Protein AF-A0A8J1KMR2-F1 (afdb_monomer_lite)

Radius of gyration: 38.92 Å; chains: 1; bounding box: 86×86×101 Å

pLDDT: mean 71.38, std 19.84, range [35.12, 98.31]

Structure (mmCIF, N/CA/C/O backbone):
data_AF-A0A8J1KMR2-F1
#
_entry.id   AF-A0A8J1KMR2-F1
#
loop_
_atom_site.group_PDB
_atom_site.id
_atom_site.type_symbol
_atom_site.label_atom_id
_atom_site.label_alt_id
_atom_site.label_comp_id
_atom_site.label_asym_id
_atom_site.label_entity_id
_atom_site.label_seq_id
_atom_site.pdbx_PDB_ins_code
_atom_site.Cartn_x
_atom_site.Cartn_y
_atom_site.Cartn_z
_atom_site.occupancy
_atom_site.B_iso_or_equiv
_atom_site.auth_seq_id
_atom_site.auth_comp_id
_atom_site.auth_asym_id
_atom_site.auth_atom_id
_atom_site.pdbx_PDB_model_num
ATOM 1 N N . MET A 1 1 ? 9.575 -6.916 10.188 1.00 53.91 1 MET A N 1
ATOM 2 C CA . MET A 1 1 ? 8.229 -6.568 9.656 1.00 53.91 1 MET A CA 1
ATOM 3 C C . MET A 1 1 ? 7.059 -6.871 10.604 1.00 53.91 1 MET A C 1
ATOM 5 O O . MET A 1 1 ? 6.079 -6.132 10.595 1.00 53.91 1 MET A O 1
ATOM 9 N N . GLN A 1 2 ? 7.143 -7.893 11.465 1.00 78.44 2 GLN A N 1
ATOM 10 C CA . GLN A 1 2 ? 6.014 -8.339 12.303 1.00 78.44 2 GLN A CA 1
ATOM 11 C C . GLN A 1 2 ? 5.459 -7.272 13.273 1.00 78.44 2 GLN A C 1
ATOM 13 O O . GLN A 1 2 ? 4.251 -7.222 13.505 1.00 78.44 2 GLN A O 1
ATOM 18 N N . MET A 1 3 ? 6.308 -6.375 13.797 1.00 82.69 3 MET A N 1
ATOM 19 C CA . MET A 1 3 ? 5.880 -5.316 14.727 1.00 82.69 3 MET A CA 1
ATOM 20 C C . MET A 1 3 ? 4.877 -4.328 14.109 1.00 82.69 3 MET A C 1
ATOM 22 O O . MET A 1 3 ? 3.919 -3.936 14.773 1.00 82.69 3 MET A O 1
ATOM 26 N N . ARG A 1 4 ? 5.048 -3.961 12.829 1.00 80.25 4 ARG A N 1
ATOM 27 C CA . ARG A 1 4 ? 4.142 -3.024 12.139 1.00 80.25 4 ARG A CA 1
ATOM 28 C C . ARG A 1 4 ? 2.755 -3.633 11.957 1.00 80.25 4 ARG A C 1
ATOM 30 O O . ARG A 1 4 ? 1.759 -3.034 12.353 1.00 80.25 4 ARG A O 1
ATOM 37 N N . TRP A 1 5 ? 2.702 -4.867 11.460 1.00 91.19 5 TRP A N 1
ATOM 38 C CA . TRP A 1 5 ? 1.452 -5.617 11.322 1.00 91.19 5 TRP A CA 1
ATOM 39 C C . TRP A 1 5 ? 0.765 -5.886 12.663 1.00 91.19 5 TRP A C 1
ATOM 41 O O . TRP A 1 5 ? -0.463 -5.893 12.738 1.00 91.19 5 TRP A O 1
ATOM 51 N N . LYS A 1 6 ? 1.530 -6.086 13.744 1.00 92.75 6 LYS A N 1
ATOM 52 C CA . LYS A 1 6 ? 0.976 -6.178 15.101 1.00 92.75 6 LYS A CA 1
ATOM 53 C C . LYS A 1 6 ? 0.268 -4.880 15.495 1.00 92.75 6 LYS A C 1
ATOM 55 O O . LYS A 1 6 ? -0.867 -4.948 15.951 1.00 92.75 6 LYS A O 1
ATOM 60 N N . HIS A 1 7 ? 0.896 -3.724 15.268 1.00 94.75 7 HIS A N 1
ATOM 61 C CA . HIS A 1 7 ? 0.299 -2.429 15.597 1.00 94.75 7 HIS A CA 1
ATOM 62 C C . HIS A 1 7 ? -0.979 -2.152 14.791 1.00 94.75 7 HIS A C 1
ATOM 64 O O . HIS A 1 7 ? -1.997 -1.792 15.375 1.00 94.75 7 HIS A O 1
ATOM 70 N N . VAL A 1 8 ? -0.968 -2.411 13.478 1.00 94.50 8 VAL A N 1
ATOM 71 C CA . VAL A 1 8 ? -2.154 -2.254 12.611 1.00 94.50 8 VAL A CA 1
ATOM 72 C C . VAL A 1 8 ? -3.315 -3.135 13.090 1.00 94.50 8 VAL A C 1
ATOM 74 O O . VAL A 1 8 ? -4.435 -2.649 13.256 1.00 94.50 8 VAL A O 1
ATOM 77 N N . ARG A 1 9 ? -3.047 -4.414 13.398 1.00 94.94 9 ARG A N 1
ATOM 78 C CA . ARG A 1 9 ? -4.057 -5.334 13.953 1.00 94.94 9 ARG A CA 1
ATOM 79 C C . ARG A 1 9 ? -4.571 -4.890 15.321 1.00 94.94 9 ARG A C 1
ATOM 81 O O . ARG A 1 9 ? -5.742 -5.103 15.621 1.00 94.94 9 ARG A O 1
ATOM 88 N N . ASP A 1 10 ? -3.723 -4.298 16.156 1.00 95.19 10 ASP A N 1
ATOM 89 C CA . ASP A 1 10 ? -4.121 -3.764 17.462 1.00 95.19 10 ASP A CA 1
ATOM 90 C C . ASP A 1 10 ? -5.021 -2.535 17.338 1.00 95.19 10 ASP A C 1
ATOM 92 O O . ASP A 1 10 ? -6.045 -2.470 18.017 1.00 95.19 10 ASP A O 1
ATOM 96 N N . CYS A 1 11 ? -4.679 -1.583 16.465 1.00 95.94 11 CYS A N 1
ATOM 97 C CA . CYS A 1 11 ? -5.523 -0.422 16.183 1.00 95.94 11 CYS A CA 1
ATOM 98 C C . CYS A 1 11 ? -6.900 -0.858 15.677 1.00 95.94 11 CYS A C 1
ATOM 100 O O . CYS A 1 11 ? -7.916 -0.423 16.215 1.00 95.94 11 CYS A O 1
ATOM 102 N N . PHE A 1 12 ? -6.938 -1.784 14.716 1.00 96.56 12 PHE A N 1
ATOM 103 C CA . PHE A 1 12 ? -8.194 -2.301 14.185 1.00 96.56 12 PHE A CA 1
ATOM 104 C C . PHE A 1 12 ? -9.001 -3.094 15.225 1.00 96.56 12 PHE A C 1
ATOM 106 O O . PHE A 1 12 ? -10.210 -2.909 15.330 1.00 96.56 12 PHE A O 1
ATOM 113 N N . ARG A 1 13 ? -8.362 -3.918 16.070 1.00 95.50 13 ARG A N 1
ATOM 114 C CA . ARG A 1 13 ? -9.062 -4.605 17.173 1.00 95.50 13 ARG A CA 1
ATOM 115 C C . ARG A 1 13 ? -9.707 -3.628 18.156 1.00 95.50 13 ARG A C 1
ATOM 117 O O . ARG A 1 13 ? -10.836 -3.869 18.582 1.00 95.50 13 ARG A O 1
ATOM 124 N N . ARG A 1 14 ? -9.020 -2.534 18.508 1.00 95.56 14 ARG A N 1
ATOM 125 C CA . ARG A 1 14 ? -9.586 -1.477 19.367 1.00 95.56 14 ARG A CA 1
ATOM 126 C C . ARG A 1 14 ? -10.773 -0.790 18.701 1.00 95.56 14 ARG A C 1
ATOM 128 O O . ARG A 1 14 ? -11.753 -0.519 19.385 1.00 95.56 14 ARG A O 1
ATOM 135 N N . GLU A 1 15 ? -10.696 -0.555 17.395 1.00 95.50 15 GLU A N 1
ATOM 136 C CA . GLU A 1 15 ? -11.787 0.036 16.617 1.00 95.50 15 GLU A CA 1
ATOM 137 C C . GLU A 1 15 ? -13.029 -0.866 16.612 1.00 95.50 15 GLU A C 1
ATOM 139 O O . GLU A 1 15 ? -14.122 -0.418 16.946 1.00 95.50 15 GLU A O 1
ATOM 144 N N . VAL A 1 16 ? -12.863 -2.164 16.334 1.00 94.81 16 VAL A N 1
ATOM 145 C CA . VAL A 1 16 ? -13.966 -3.141 16.368 1.00 94.81 16 VAL A CA 1
ATOM 146 C C . VAL A 1 16 ? -14.589 -3.227 17.765 1.00 94.81 16 VAL A C 1
ATOM 148 O O . VAL A 1 16 ? -15.809 -3.324 17.899 1.00 94.81 16 VAL A O 1
ATOM 151 N N . ALA A 1 17 ? -13.776 -3.181 18.824 1.00 93.50 17 ALA A N 1
ATOM 152 C CA . ALA A 1 17 ? -14.283 -3.140 20.194 1.00 93.50 17 ALA A CA 1
ATOM 153 C C . ALA A 1 17 ? -15.061 -1.843 20.482 1.00 93.50 17 ALA A C 1
ATOM 155 O O . ALA A 1 17 ? -16.128 -1.902 21.090 1.00 93.50 17 ALA A O 1
ATOM 156 N N . ALA A 1 18 ? -14.570 -0.695 20.003 1.00 93.00 18 ALA A N 1
ATOM 157 C CA . ALA A 1 18 ? -15.236 0.596 20.156 1.00 93.00 18 ALA A CA 1
ATOM 158 C C . ALA A 1 18 ? -16.601 0.626 19.445 1.00 93.00 18 ALA A C 1
ATOM 160 O O . ALA A 1 18 ? -17.590 1.030 20.054 1.00 93.00 18 ALA A O 1
ATOM 161 N N . GLN A 1 19 ? -16.688 0.099 18.220 1.00 91.88 19 GLN A N 1
ATOM 162 C CA . GLN A 1 19 ? -17.948 -0.007 17.471 1.00 91.88 19 GLN A CA 1
ATOM 163 C C . GLN A 1 19 ? -18.988 -0.879 18.194 1.00 91.88 19 GLN A C 1
ATOM 165 O O . GLN A 1 19 ? -20.173 -0.543 18.241 1.00 91.88 19 GLN A O 1
ATOM 170 N N . LYS A 1 20 ? -18.556 -1.980 18.825 1.00 90.44 20 LYS A N 1
ATOM 171 C CA . LYS A 1 20 ? -19.441 -2.831 19.644 1.00 90.44 20 LYS A CA 1
ATOM 172 C C . LYS A 1 20 ? -19.962 -2.115 20.889 1.00 90.44 20 LYS A C 1
ATOM 174 O O . LYS A 1 20 ? -21.087 -2.361 21.305 1.00 90.44 20 LYS A O 1
ATOM 179 N N . THR A 1 21 ? -19.155 -1.251 21.504 1.00 89.19 21 THR A N 1
ATOM 180 C CA . THR A 1 21 ? -19.605 -0.465 22.663 1.00 89.19 21 THR A CA 1
ATOM 181 C C . THR A 1 21 ? -20.516 0.692 22.272 1.00 89.19 21 THR A C 1
ATOM 183 O O . THR A 1 21 ? -21.427 1.013 23.024 1.00 89.19 21 THR A O 1
ATOM 186 N N . GLU A 1 22 ? -20.301 1.288 21.100 1.00 89.94 22 GLU A N 1
ATOM 187 C CA . GLU A 1 22 ? -21.088 2.420 20.600 1.00 89.94 22 GLU A CA 1
ATOM 188 C C . GLU A 1 22 ? -22.491 2.002 20.143 1.00 89.94 22 GLU A C 1
ATOM 190 O O . GLU A 1 22 ? -23.449 2.747 20.306 1.00 89.94 22 GLU A O 1
ATOM 195 N N . THR A 1 23 ? -22.637 0.770 19.653 1.00 86.50 23 THR A N 1
ATOM 196 C CA . THR A 1 23 ? -23.937 0.190 19.270 1.00 86.50 23 THR A CA 1
ATOM 197 C C . THR A 1 23 ? -24.767 -0.308 20.458 1.00 86.50 23 THR A C 1
ATOM 199 O O . THR A 1 23 ? -25.917 -0.708 20.280 1.00 86.50 23 THR A O 1
ATOM 202 N N . ARG A 1 24 ? -24.232 -0.275 21.685 1.00 90.19 24 ARG A N 1
ATOM 203 C CA . ARG A 1 24 ? -24.971 -0.675 22.886 1.00 90.19 24 ARG A CA 1
ATOM 204 C C . ARG A 1 24 ? -25.940 0.443 23.288 1.00 90.19 24 ARG A C 1
ATOM 206 O O . ARG A 1 24 ? -25.504 1.530 23.662 1.00 90.19 24 ARG A O 1
ATOM 213 N N . SER A 1 25 ? -27.249 0.176 23.234 1.00 87.69 25 SER A N 1
ATOM 214 C CA . SER A 1 25 ? -28.301 1.135 23.609 1.00 87.69 25 SER A CA 1
ATOM 215 C C . SER A 1 25 ? -28.016 1.797 24.963 1.00 87.69 25 SER A C 1
ATOM 217 O O . SER A 1 25 ? -27.782 1.111 25.957 1.00 87.69 25 SER A O 1
ATOM 219 N N . GLY A 1 26 ? -28.026 3.132 24.985 1.00 86.81 26 GLY A N 1
ATOM 220 C CA . GLY A 1 26 ? -27.733 3.947 26.170 1.00 86.81 26 GLY A CA 1
ATOM 221 C C . GLY A 1 26 ? -26.288 4.450 26.273 1.00 86.81 26 GLY A C 1
ATOM 222 O O . GLY A 1 26 ? -25.993 5.247 27.161 1.00 86.81 26 GLY A O 1
ATOM 223 N N . ALA A 1 27 ? -25.387 4.041 25.372 1.00 79.25 27 ALA A N 1
ATOM 224 C CA . ALA A 1 27 ? -24.069 4.657 25.270 1.00 79.25 27 ALA A CA 1
ATOM 225 C C . ALA A 1 27 ? -24.189 6.081 24.703 1.00 79.25 27 ALA A C 1
ATOM 227 O O . ALA A 1 27 ? -24.834 6.314 23.681 1.00 79.25 27 ALA A O 1
ATOM 228 N N . SER A 1 28 ? -23.561 7.044 25.379 1.00 82.69 28 SER A N 1
ATOM 229 C CA . SER A 1 28 ? -23.510 8.421 24.889 1.00 82.69 28 SER A CA 1
ATOM 230 C C . SER A 1 28 ? -22.670 8.475 23.601 1.00 82.69 28 SER A C 1
ATOM 232 O O . SER A 1 28 ? -21.592 7.868 23.582 1.00 82.69 28 SER A O 1
ATOM 234 N N . PRO A 1 29 ? -23.118 9.174 22.538 1.00 80.56 29 PRO A N 1
ATOM 235 C CA . PRO A 1 29 ? -22.400 9.253 21.267 1.00 80.56 29 PRO A CA 1
ATOM 236 C C . PRO A 1 29 ? -20.944 9.675 21.468 1.00 80.56 29 PRO A C 1
ATOM 238 O O . PRO A 1 29 ? -20.652 10.734 22.034 1.00 80.56 29 PRO A O 1
ATOM 241 N N . SER A 1 30 ? -20.008 8.841 21.018 1.00 81.31 30 SER A N 1
ATOM 242 C CA . SER A 1 30 ? -18.590 9.105 21.215 1.00 81.31 30 SER A CA 1
ATOM 243 C C . SER A 1 30 ? -18.072 9.989 20.084 1.00 81.31 30 SER A C 1
ATOM 245 O O . SER A 1 30 ? -18.136 9.619 18.919 1.00 81.31 30 SER A O 1
ATOM 247 N N . LYS A 1 31 ? -17.493 11.158 20.389 1.00 89.06 31 LYS A N 1
ATOM 248 C CA . LYS A 1 31 ? -16.866 12.046 19.380 1.00 89.06 31 LYS A CA 1
ATOM 249 C C . LYS A 1 31 ? -15.503 11.521 18.900 1.00 89.06 31 LYS A C 1
ATOM 251 O O . LYS A 1 31 ? -14.530 12.272 18.817 1.00 89.06 31 LYS A O 1
ATOM 256 N N . ARG A 1 32 ? -15.384 10.217 18.659 1.00 89.19 32 ARG A N 1
ATOM 257 C CA . ARG A 1 32 ? -14.122 9.583 18.265 1.00 89.19 32 ARG A CA 1
ATOM 258 C C . ARG A 1 32 ? -13.998 9.580 16.750 1.00 89.19 32 ARG A C 1
ATOM 260 O O . ARG A 1 32 ? -14.965 9.391 16.023 1.00 89.19 32 ARG A O 1
ATOM 267 N N . LYS A 1 33 ? -12.779 9.812 16.271 1.00 92.44 33 LYS A N 1
ATOM 268 C CA . LYS A 1 33 ? -12.467 9.702 14.846 1.00 92.44 33 LYS A CA 1
ATOM 269 C C . LYS A 1 33 ? -12.380 8.223 14.488 1.00 92.44 33 LYS A C 1
ATOM 271 O O . LYS A 1 33 ? -11.581 7.515 15.100 1.00 92.44 33 LYS A O 1
ATOM 276 N N . LYS A 1 34 ? -13.164 7.804 13.493 1.00 93.00 34 LYS A N 1
ATOM 277 C CA . LYS A 1 34 ? -13.069 6.475 12.881 1.00 93.00 34 LYS A CA 1
ATOM 278 C C . LYS A 1 34 ? -11.630 6.227 12.433 1.00 93.00 34 LYS A C 1
ATOM 280 O O . LYS A 1 34 ? -10.995 7.115 11.854 1.00 93.00 34 LYS A O 1
ATOM 285 N N . TYR A 1 35 ? -11.106 5.038 12.702 1.00 96.00 35 TYR A N 1
ATOM 286 C CA . TYR A 1 35 ? -9.769 4.678 12.242 1.00 96.00 35 TYR A CA 1
ATOM 287 C C . TYR A 1 35 ? -9.709 4.712 10.705 1.00 96.00 35 TYR A C 1
ATOM 289 O O . TYR A 1 35 ? -10.529 4.090 10.036 1.00 96.00 35 TYR A O 1
ATOM 297 N N . ILE A 1 36 ? -8.728 5.431 10.142 1.00 95.88 36 ILE A N 1
ATOM 298 C CA . ILE A 1 36 ? -8.664 5.767 8.702 1.00 95.88 36 ILE A CA 1
ATOM 299 C C . ILE A 1 36 ? -8.684 4.513 7.812 1.00 95.88 36 ILE A C 1
ATOM 301 O O . ILE A 1 36 ? -9.269 4.525 6.737 1.00 95.88 36 ILE A O 1
ATOM 305 N N . TYR A 1 37 ? -8.082 3.417 8.279 1.00 96.31 37 TYR A N 1
ATOM 306 C CA . TYR A 1 37 ? -8.001 2.155 7.537 1.00 96.31 37 TYR A CA 1
ATOM 307 C C . TYR A 1 37 ? -9.058 1.124 7.955 1.00 96.31 37 TYR A C 1
ATOM 309 O O . TYR A 1 37 ? -8.942 -0.041 7.585 1.00 96.31 37 TYR A O 1
ATOM 317 N N . ALA A 1 38 ? -10.070 1.507 8.741 1.00 95.69 38 ALA A N 1
ATOM 318 C CA . ALA A 1 38 ? -11.079 0.569 9.232 1.00 95.69 38 ALA A CA 1
ATOM 319 C C . ALA A 1 38 ? -11.791 -0.170 8.088 1.00 95.69 38 ALA A C 1
ATOM 321 O O . ALA A 1 38 ? -11.938 -1.387 8.154 1.00 95.69 38 ALA A O 1
ATOM 322 N N . ASP A 1 39 ? -12.153 0.541 7.017 1.00 96.25 39 ASP A N 1
ATOM 323 C CA . ASP A 1 39 ? -12.897 -0.038 5.892 1.00 96.25 39 ASP A CA 1
ATOM 324 C C . ASP A 1 39 ? -12.053 -1.045 5.097 1.00 96.25 39 ASP A C 1
ATOM 326 O O . ASP A 1 39 ? -12.543 -2.101 4.699 1.00 96.25 39 ASP A O 1
ATOM 330 N N . HIS A 1 40 ? -10.751 -0.776 4.956 1.00 96.62 40 HIS A N 1
ATOM 331 C CA . HIS A 1 40 ? -9.822 -1.641 4.223 1.00 96.62 40 HIS A CA 1
ATOM 332 C C . HIS A 1 40 ? -9.396 -2.874 5.028 1.00 96.62 40 HIS A C 1
ATOM 334 O O . HIS A 1 40 ? -8.877 -3.820 4.451 1.00 96.62 40 HIS A O 1
ATOM 340 N N . LEU A 1 41 ? -9.585 -2.874 6.351 1.00 97.00 41 LEU A N 1
ATOM 341 C CA . LEU A 1 41 ? -9.197 -3.971 7.248 1.00 97.00 41 LEU A CA 1
ATOM 342 C C . LEU A 1 41 ? -10.375 -4.880 7.630 1.00 97.00 41 LEU A C 1
ATOM 344 O O . LEU A 1 41 ? -10.206 -5.812 8.416 1.00 97.00 41 LEU A O 1
ATOM 348 N N . THR A 1 42 ? -11.557 -4.660 7.049 1.00 96.12 42 THR A N 1
ATOM 349 C CA . THR A 1 42 ? -12.763 -5.479 7.267 1.00 96.12 42 THR A CA 1
ATOM 350 C C . THR A 1 42 ? -12.553 -6.960 6.935 1.00 96.12 42 THR A C 1
ATOM 352 O O . THR A 1 42 ? -13.127 -7.823 7.599 1.00 96.12 42 THR A O 1
ATOM 355 N N . PHE A 1 43 ? -11.652 -7.287 6.004 1.00 96.56 43 PHE A N 1
ATOM 356 C CA . PHE A 1 43 ? -11.286 -8.673 5.685 1.00 96.56 43 PHE A CA 1
ATOM 357 C C . PHE A 1 43 ? -10.630 -9.430 6.856 1.00 96.56 43 PHE A C 1
ATOM 359 O O . PHE A 1 43 ? -10.550 -10.655 6.819 1.00 96.56 43 PHE A O 1
ATOM 366 N N . LEU A 1 44 ? -10.166 -8.739 7.907 1.00 95.19 44 LEU A N 1
ATOM 367 C CA . LEU A 1 44 ? -9.605 -9.371 9.108 1.00 95.19 44 LEU A CA 1
ATOM 368 C C . LEU A 1 44 ? -10.675 -9.837 10.103 1.00 95.19 44 LEU A C 1
ATOM 370 O O . LEU A 1 44 ? -10.350 -10.554 11.050 1.00 95.19 44 LEU A O 1
ATOM 374 N N . LEU A 1 45 ? -11.942 -9.452 9.920 1.00 94.44 45 LEU A N 1
ATOM 375 C CA . LEU A 1 45 ? -13.027 -9.830 10.830 1.00 94.44 45 LEU A CA 1
ATOM 376 C C . LEU A 1 45 ? -13.156 -11.355 11.023 1.00 94.44 45 LEU A C 1
ATOM 378 O O . LEU A 1 45 ? -13.235 -11.773 12.182 1.00 94.44 45 LEU A O 1
ATOM 382 N N . PRO A 1 46 ? -13.082 -12.206 9.976 1.00 94.50 46 PRO A N 1
ATOM 383 C CA . PRO A 1 46 ? -13.112 -13.660 10.142 1.00 94.50 46 PRO A CA 1
ATOM 384 C C . PRO A 1 46 ? -11.959 -14.206 10.995 1.00 94.50 46 PRO A C 1
ATOM 386 O O . PRO A 1 46 ? -12.132 -15.202 11.690 1.00 94.50 46 PRO A O 1
ATOM 389 N N . ALA A 1 47 ? -10.795 -13.546 10.997 1.00 90.88 47 ALA A N 1
ATOM 390 C CA . ALA A 1 47 ? -9.647 -13.954 11.808 1.00 90.88 47 ALA A CA 1
ATOM 391 C C . ALA A 1 47 ? -9.796 -13.580 13.295 1.00 90.88 47 ALA A C 1
ATOM 393 O O . ALA A 1 47 ? -9.143 -14.179 14.149 1.00 90.88 47 ALA A O 1
ATOM 394 N N . PHE A 1 48 ? -10.640 -12.592 13.614 1.00 89.69 48 PHE A N 1
ATOM 395 C CA . PHE A 1 48 ? -10.942 -12.183 14.991 1.00 89.69 48 PHE A CA 1
ATOM 396 C C . PHE A 1 48 ? -12.229 -12.786 15.545 1.00 89.69 48 PHE A C 1
ATOM 398 O O . PHE A 1 48 ? -12.468 -12.690 16.753 1.00 89.69 48 PHE A O 1
ATOM 405 N N . ALA A 1 49 ? -13.059 -13.396 14.697 1.00 89.38 49 ALA A N 1
ATOM 406 C CA . ALA A 1 49 ? -14.142 -14.237 15.167 1.00 89.38 49 ALA A CA 1
ATOM 407 C C . ALA A 1 49 ? -13.525 -15.313 16.065 1.00 89.38 49 ALA A C 1
ATOM 409 O O . ALA A 1 49 ? -12.642 -16.059 15.636 1.00 89.38 49 ALA A O 1
ATOM 410 N N . LYS A 1 50 ? -13.935 -15.347 17.340 1.00 82.69 50 LYS A N 1
ATOM 411 C CA . LYS A 1 50 ? -13.524 -16.417 18.247 1.00 82.69 50 LYS A CA 1
ATOM 412 C C . LYS A 1 50 ? -13.939 -17.710 17.558 1.00 82.69 50 LYS A C 1
ATOM 414 O O . LYS A 1 50 ? -15.138 -17.952 17.419 1.00 82.69 50 LYS A O 1
ATOM 419 N N . ARG A 1 51 ? -12.972 -18.503 17.082 1.00 84.75 51 ARG A N 1
ATOM 420 C CA . ARG A 1 51 ? -13.273 -19.882 16.706 1.00 84.75 51 ARG A CA 1
ATOM 421 C C . ARG A 1 51 ? -13.953 -20.470 17.931 1.00 84.75 51 ARG A C 1
ATOM 423 O O . ARG A 1 51 ? -13.408 -20.350 19.029 1.00 84.75 51 ARG A O 1
ATOM 430 N N . GLN A 1 52 ? -15.146 -21.030 17.752 1.00 77.94 52 GLN A N 1
ATOM 431 C CA . GLN A 1 52 ? -15.673 -21.972 18.722 1.00 77.94 52 GLN A CA 1
ATOM 432 C C . GLN A 1 52 ? -14.685 -23.131 18.720 1.00 77.94 52 GLN A C 1
ATOM 434 O O . GLN A 1 52 ? -14.788 -24.069 17.939 1.00 77.94 52 GLN A O 1
ATOM 439 N N . THR A 1 53 ? -13.634 -23.008 19.521 1.00 77.44 53 THR A N 1
ATOM 440 C CA . THR A 1 53 ? -12.934 -24.173 20.009 1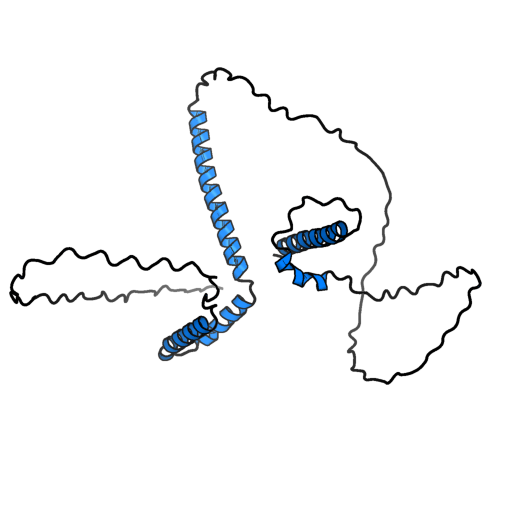.00 77.44 53 THR A CA 1
ATOM 441 C C . THR A 1 53 ? -13.999 -24.878 20.820 1.00 77.44 53 THR A C 1
ATOM 443 O O . THR A 1 53 ? -14.423 -24.340 21.844 1.00 77.44 53 THR A O 1
ATOM 446 N N . SER A 1 54 ? -14.515 -25.990 20.298 1.00 73.81 54 SER A N 1
ATOM 447 C CA . SER A 1 54 ? -15.246 -26.965 21.093 1.00 73.81 54 SER A CA 1
ATOM 448 C C . SER A 1 54 ? -14.348 -27.257 22.285 1.00 73.81 54 SER A C 1
ATOM 450 O O . SER A 1 54 ? -13.320 -27.922 22.152 1.00 73.81 54 SER A O 1
ATOM 452 N N . SER A 1 55 ? -14.631 -26.587 23.399 1.00 61.47 55 SER A N 1
ATOM 453 C CA . SER A 1 55 ? -13.900 -26.799 24.628 1.00 61.47 55 SER A CA 1
ATOM 454 C C . SER A 1 55 ? -14.238 -28.229 25.001 1.00 61.47 55 SER A C 1
ATOM 456 O O . SER A 1 55 ? -15.370 -28.497 25.380 1.00 61.47 55 SER A O 1
ATOM 458 N N . ASN A 1 56 ? -13.286 -29.149 24.851 1.00 65.56 56 ASN A N 1
ATOM 459 C CA . ASN A 1 56 ? -13.343 -30.474 25.473 1.00 65.56 56 ASN A CA 1
ATOM 460 C C . ASN A 1 56 ? -13.174 -30.337 27.001 1.00 65.56 56 ASN A C 1
ATOM 462 O O . ASN A 1 56 ? -12.426 -31.083 27.621 1.00 65.56 56 ASN A O 1
ATOM 466 N N . GLN A 1 57 ? -13.780 -29.318 27.606 1.00 59.84 57 GLN A N 1
ATOM 467 C CA . GLN A 1 57 ? -14.044 -29.341 29.027 1.00 59.84 57 GLN A CA 1
ATOM 468 C C . GLN A 1 57 ? -15.355 -30.089 29.142 1.00 59.84 57 GLN A C 1
ATOM 470 O O . GLN A 1 57 ? -16.405 -29.545 28.812 1.00 59.84 57 GLN A O 1
ATOM 475 N N . ASP A 1 58 ? -15.245 -31.364 29.503 1.00 55.53 58 ASP A N 1
ATOM 476 C CA . ASP A 1 58 ? -16.355 -32.125 30.041 1.00 55.53 58 ASP A CA 1
ATOM 477 C C . ASP A 1 58 ? -17.003 -31.258 31.128 1.00 55.53 58 ASP A C 1
ATOM 479 O O . ASP A 1 58 ? -16.393 -30.975 32.162 1.00 55.53 58 ASP A O 1
ATOM 483 N N . ASP A 1 59 ? -18.194 -30.741 30.827 1.00 55.16 59 ASP A N 1
ATOM 484 C CA . ASP A 1 59 ? -19.089 -30.137 31.804 1.00 55.16 59 ASP A CA 1
ATOM 485 C C . ASP A 1 59 ? -19.423 -31.246 32.807 1.00 55.16 59 ASP A C 1
ATOM 487 O O . ASP A 1 59 ? -20.296 -32.088 32.581 1.00 55.16 59 ASP A O 1
ATOM 491 N N . GLU A 1 60 ? -18.667 -31.288 33.901 1.00 58.28 60 GLU A N 1
ATOM 492 C CA . GLU A 1 60 ? -19.047 -32.038 35.083 1.00 58.28 60 GLU A CA 1
ATOM 493 C C . GLU A 1 60 ? -20.311 -31.376 35.632 1.00 58.28 60 GLU A C 1
ATOM 495 O O . GLU A 1 60 ? -20.305 -30.271 36.174 1.00 58.28 60 GLU A O 1
ATOM 500 N N . VAL A 1 61 ? -21.415 -32.064 35.362 1.00 56.31 61 VAL A N 1
ATOM 501 C CA . VAL A 1 61 ? -22.788 -31.776 35.751 1.00 56.31 61 VAL A CA 1
ATOM 502 C C . VAL A 1 61 ? -22.843 -31.276 37.194 1.00 56.31 61 VAL A C 1
ATOM 504 O O . VAL A 1 61 ? -22.791 -32.064 38.135 1.00 56.31 61 VAL A O 1
ATOM 507 N N . GLN A 1 62 ? -23.014 -29.967 37.381 1.00 47.22 62 GLN A N 1
ATOM 508 C CA . GLN A 1 62 ? -23.515 -29.444 38.644 1.00 47.22 62 GLN A CA 1
ATOM 509 C C . GLN A 1 62 ? -25.043 -29.444 38.579 1.00 47.22 62 GLN A C 1
ATOM 511 O O . GLN A 1 62 ? -25.689 -28.537 38.057 1.00 47.22 62 GLN A O 1
ATOM 516 N N . GLU A 1 63 ? -25.592 -30.547 39.073 1.00 52.94 63 GLU A N 1
ATOM 517 C CA . GLU A 1 63 ? -27.004 -30.798 39.318 1.00 52.94 63 GLU A CA 1
ATOM 518 C C . GLU A 1 63 ? -27.539 -29.786 40.346 1.00 52.94 63 GLU A C 1
ATOM 520 O O . GLU A 1 63 ? -27.433 -29.971 41.556 1.00 52.94 63 GLU A O 1
ATOM 525 N N . THR A 1 64 ? -28.113 -28.679 39.874 1.00 53.16 64 THR A N 1
ATOM 526 C CA . THR A 1 64 ? -29.072 -27.902 40.665 1.00 53.16 64 THR A CA 1
ATOM 527 C C . THR A 1 64 ? -30.463 -28.429 40.361 1.00 53.16 64 THR A C 1
ATOM 529 O O . THR A 1 64 ? -31.074 -28.092 39.346 1.00 53.16 64 THR A O 1
ATOM 532 N N . VAL A 1 65 ? -30.920 -29.304 41.250 1.00 58.09 65 VAL A N 1
ATOM 533 C CA . VAL A 1 65 ? -32.312 -29.708 41.412 1.00 58.09 65 VAL A CA 1
ATOM 534 C C . VAL A 1 65 ? -33.157 -28.455 41.639 1.00 58.09 65 VAL A C 1
ATOM 536 O O . VAL A 1 65 ? -32.972 -27.781 42.644 1.00 58.09 65 VAL A O 1
ATOM 539 N N . ASP A 1 66 ? -34.102 -28.172 40.744 1.00 49.28 66 ASP A N 1
ATOM 540 C CA . ASP A 1 66 ? -35.385 -27.596 41.149 1.00 49.28 66 ASP A CA 1
ATOM 541 C C . ASP A 1 66 ? -36.504 -28.028 40.180 1.00 49.28 66 ASP A C 1
ATOM 543 O O . ASP A 1 66 ? -36.288 -28.097 38.964 1.00 49.28 66 ASP A O 1
ATOM 547 N N . PRO A 1 67 ? -37.689 -28.399 40.701 1.00 58.72 67 PRO A N 1
ATOM 548 C CA . PRO A 1 67 ? -38.675 -29.176 39.968 1.00 58.72 67 PRO A CA 1
ATOM 549 C C . PRO A 1 67 ? -39.727 -28.314 39.256 1.00 58.72 67 PRO A C 1
ATOM 551 O O . PRO A 1 67 ? -40.083 -27.221 39.680 1.00 58.72 67 PRO A O 1
ATOM 554 N N . ALA A 1 68 ? -40.329 -28.932 38.238 1.00 57.50 68 ALA A N 1
ATOM 555 C CA . ALA A 1 68 ? -41.642 -28.618 37.679 1.00 57.50 68 ALA A CA 1
ATOM 556 C C . ALA A 1 68 ? -41.771 -27.339 36.830 1.00 57.50 68 ALA A C 1
ATOM 558 O O . ALA A 1 68 ? -42.274 -26.315 37.279 1.00 57.50 68 ALA A O 1
ATOM 559 N N . ASN A 1 69 ? -41.575 -27.481 35.515 1.00 52.19 69 ASN A N 1
ATOM 560 C CA . ASN A 1 69 ? -42.689 -27.168 34.620 1.00 52.19 69 ASN A CA 1
ATOM 561 C C . ASN A 1 69 ? -42.625 -27.987 33.327 1.00 52.19 69 ASN A C 1
ATOM 563 O O . ASN A 1 69 ? -41.580 -28.170 32.711 1.00 52.19 69 ASN A O 1
ATOM 567 N N . ASN A 1 70 ? -43.784 -28.506 32.961 1.00 56.16 70 ASN A N 1
ATOM 568 C CA . ASN A 1 70 ? -44.016 -29.619 32.069 1.00 56.16 70 ASN A CA 1
ATOM 569 C C . ASN A 1 70 ? -44.719 -29.072 30.821 1.00 56.16 70 ASN A C 1
ATOM 571 O O . ASN A 1 70 ? -45.893 -28.729 30.905 1.00 56.16 70 ASN A O 1
ATOM 575 N N . ASN A 1 71 ? -44.049 -28.988 29.667 1.00 54.59 71 ASN A N 1
ATOM 576 C CA . ASN A 1 71 ? -44.756 -29.077 28.387 1.00 54.59 71 ASN A CA 1
ATOM 577 C C . ASN A 1 71 ? -43.849 -29.559 27.246 1.00 54.59 71 ASN A C 1
ATOM 579 O O . ASN A 1 71 ? -42.940 -28.886 26.769 1.00 54.59 71 ASN A O 1
ATOM 583 N N . ARG A 1 72 ? -44.201 -30.765 26.830 1.00 44.66 72 ARG A N 1
ATOM 584 C CA . ARG A 1 72 ? -43.764 -31.598 25.724 1.00 44.66 72 ARG A CA 1
ATOM 585 C C . ARG A 1 72 ? -44.328 -31.073 24.399 1.00 44.66 72 ARG A C 1
ATOM 587 O O . ARG A 1 72 ? -45.538 -31.040 24.218 1.00 44.66 72 ARG A O 1
ATOM 594 N N . THR A 1 73 ? -43.490 -30.829 23.396 1.00 52.19 73 THR A N 1
ATOM 595 C CA . THR A 1 73 ? -43.911 -31.035 21.999 1.00 52.19 73 THR A CA 1
ATOM 596 C C . THR A 1 73 ? -42.784 -31.700 21.225 1.00 52.19 73 THR A C 1
ATOM 598 O O . THR A 1 73 ? -41.678 -31.189 21.096 1.00 52.19 73 THR A O 1
ATOM 601 N N . VAL A 1 74 ? -43.101 -32.914 20.796 1.00 63.34 74 VAL A N 1
ATOM 602 C CA . VAL A 1 74 ? -42.270 -33.866 20.071 1.00 63.34 74 VAL A CA 1
ATOM 603 C C . VAL A 1 74 ? -42.391 -33.544 18.585 1.00 63.34 74 VAL A C 1
ATOM 605 O O . VAL A 1 74 ? -43.511 -33.404 18.097 1.00 63.34 74 VAL A O 1
ATOM 608 N N . THR A 1 75 ? -41.295 -33.513 17.830 1.00 50.38 75 THR A N 1
ATOM 609 C CA . THR A 1 75 ? -41.361 -33.857 16.398 1.00 50.38 75 THR A CA 1
ATOM 610 C C . THR A 1 75 ? -40.046 -34.507 15.949 1.00 50.38 75 THR A C 1
ATOM 612 O O . THR A 1 75 ? -38.985 -33.943 16.215 1.00 50.38 75 THR A O 1
ATOM 615 N N . PRO A 1 76 ? -40.088 -35.704 15.334 1.00 64.06 76 PRO A N 1
ATOM 616 C CA . PRO A 1 76 ? -38.904 -36.496 15.018 1.00 64.06 76 PRO A CA 1
ATOM 617 C C . PRO A 1 76 ? -38.505 -36.429 13.529 1.00 64.06 76 PRO A C 1
ATOM 619 O O . PRO A 1 76 ? -39.279 -35.995 12.680 1.00 64.06 76 PRO A O 1
ATOM 622 N N . THR A 1 77 ? -37.335 -37.018 13.252 1.00 42.41 77 THR A N 1
ATOM 623 C CA . THR A 1 77 ? -36.994 -37.771 12.025 1.00 42.41 77 THR A CA 1
ATOM 624 C C . THR A 1 77 ? -36.290 -37.025 10.888 1.00 42.41 77 THR A C 1
ATOM 626 O O . THR A 1 77 ? -36.872 -36.175 10.225 1.00 42.41 77 THR A O 1
ATOM 629 N N . GLY A 1 78 ? -35.074 -37.494 10.560 1.00 47.91 78 GLY A N 1
ATOM 630 C CA . GLY A 1 78 ? -34.582 -37.466 9.176 1.00 47.91 78 GLY A CA 1
ATOM 631 C C . GLY A 1 78 ? -33.076 -37.294 8.954 1.00 47.91 78 GLY A C 1
ATOM 632 O O . GLY A 1 78 ? -32.680 -36.354 8.277 1.00 47.91 78 GLY A O 1
ATOM 633 N N . THR A 1 79 ? -32.233 -38.199 9.459 1.00 49.41 79 THR A N 1
ATOM 634 C CA . THR A 1 79 ? -30.861 -38.423 8.951 1.00 49.41 79 THR A CA 1
ATOM 635 C C . THR A 1 79 ? -30.877 -39.285 7.679 1.00 49.41 79 THR A C 1
ATOM 637 O O . THR A 1 79 ? -31.668 -40.224 7.586 1.00 49.41 79 THR A O 1
ATOM 640 N N . PRO A 1 80 ? -29.994 -38.995 6.703 1.00 60.53 80 PRO A N 1
ATOM 641 C CA . PRO A 1 80 ? -28.972 -39.982 6.306 1.00 60.53 80 PRO A CA 1
ATOM 642 C C . PRO A 1 80 ? -27.597 -39.313 6.031 1.00 60.53 80 PRO A C 1
ATOM 644 O O . PRO A 1 80 ? -27.521 -38.271 5.395 1.00 60.53 80 PRO A O 1
ATOM 647 N N . THR A 1 81 ? -26.494 -39.722 6.667 1.00 43.50 81 THR A N 1
ATOM 648 C CA . THR A 1 81 ? -25.563 -40.828 6.315 1.00 43.50 81 THR A CA 1
ATOM 649 C C . THR A 1 81 ? -24.518 -40.504 5.215 1.00 43.50 81 THR A C 1
ATOM 651 O O . THR A 1 81 ? -24.769 -40.793 4.055 1.00 43.50 81 THR A O 1
ATOM 654 N N . ARG A 1 82 ? -23.315 -40.058 5.666 1.00 56.75 82 ARG A N 1
ATOM 655 C CA . ARG A 1 82 ? -21.913 -40.466 5.285 1.00 56.75 82 ARG A CA 1
ATOM 656 C C . ARG A 1 82 ? -21.409 -40.147 3.832 1.00 56.75 82 ARG A C 1
ATOM 658 O O . ARG A 1 82 ? -22.275 -40.022 2.981 1.00 56.75 82 ARG A O 1
ATOM 665 N N . PRO A 1 83 ? -20.087 -40.004 3.469 1.00 59.22 83 PRO A N 1
ATOM 666 C CA . PRO A 1 83 ? -18.790 -40.444 4.064 1.00 59.22 83 PRO A CA 1
ATOM 667 C C . PRO A 1 83 ? -17.726 -39.351 4.328 1.00 59.22 83 PRO A C 1
ATOM 669 O O . PRO A 1 83 ? -17.674 -38.341 3.649 1.00 59.22 83 PRO A O 1
ATOM 672 N N . SER A 1 84 ? -16.937 -39.395 5.413 1.00 47.97 84 SER A N 1
ATOM 673 C CA . SER A 1 84 ? -15.795 -40.282 5.739 1.00 47.97 84 SER A CA 1
ATOM 674 C C . SER A 1 84 ? -14.666 -40.275 4.700 1.00 47.97 84 SER A C 1
ATOM 676 O O . SER A 1 84 ? -14.591 -41.170 3.865 1.00 47.97 84 SER A O 1
ATOM 678 N N . THR A 1 85 ? -13.737 -39.329 4.840 1.00 42.25 85 THR A N 1
ATOM 679 C CA . THR A 1 85 ? -12.389 -39.387 4.253 1.00 42.25 85 THR A CA 1
ATOM 680 C C . THR A 1 85 ? -11.339 -39.218 5.346 1.00 42.25 85 THR A C 1
ATOM 682 O O . THR A 1 85 ? -11.459 -38.387 6.242 1.00 42.25 85 THR A O 1
ATOM 685 N N . SER A 1 86 ? -10.361 -40.105 5.261 1.00 51.91 86 SER A N 1
ATOM 686 C CA . SER A 1 86 ? -9.316 -40.500 6.198 1.00 51.91 86 SER A CA 1
ATOM 687 C C . SER A 1 86 ? -8.364 -39.392 6.649 1.00 51.91 86 SER A C 1
ATOM 689 O O . SER A 1 86 ? -7.799 -38.658 5.842 1.00 51.91 86 SER A O 1
ATOM 691 N N . SER A 1 87 ? -8.135 -39.369 7.959 1.00 42.88 87 SER A N 1
ATOM 692 C CA . SER A 1 87 ? -7.082 -38.661 8.676 1.00 42.88 87 SER A CA 1
ATOM 693 C C . SER A 1 87 ? -5.795 -39.493 8.719 1.00 42.88 87 SER A C 1
ATOM 695 O O . SER A 1 87 ? -5.811 -40.655 9.119 1.00 42.88 87 SER A O 1
ATOM 697 N N . THR A 1 88 ? -4.670 -38.870 8.362 1.00 45.56 88 THR A N 1
ATOM 698 C CA . THR A 1 88 ? -3.324 -39.393 8.625 1.00 45.56 88 THR A CA 1
ATOM 699 C C . THR A 1 88 ? -2.841 -38.826 9.955 1.00 45.56 88 THR A C 1
ATOM 701 O O . THR A 1 88 ? -2.642 -37.622 10.109 1.00 45.56 88 THR A O 1
ATOM 704 N N . THR A 1 89 ? -2.698 -39.718 10.924 1.00 43.50 89 THR A N 1
ATOM 705 C CA . THR A 1 89 ? -2.084 -39.531 12.235 1.00 43.50 89 THR A CA 1
ATOM 706 C C . THR A 1 89 ? -0.577 -39.319 12.093 1.00 43.50 89 THR A C 1
ATOM 708 O O . THR A 1 89 ? 0.121 -40.172 11.551 1.00 43.50 89 THR A O 1
ATOM 711 N N . VAL A 1 90 ? -0.060 -38.214 12.633 1.00 51.22 90 VAL A N 1
ATOM 712 C CA . VAL A 1 90 ? 1.353 -38.107 13.016 1.00 51.22 90 VAL A CA 1
ATOM 713 C C . VAL A 1 90 ? 1.405 -37.742 14.492 1.00 51.22 90 VAL A C 1
ATOM 715 O O . VAL A 1 90 ? 0.712 -36.845 14.967 1.00 51.22 90 VAL A O 1
ATOM 718 N N . THR A 1 91 ? 2.192 -38.538 15.195 1.00 42.31 91 THR A N 1
ATOM 719 C CA . THR A 1 91 ? 2.192 -38.771 16.632 1.00 42.31 91 THR A CA 1
ATOM 720 C C . THR A 1 91 ? 3.447 -38.151 17.256 1.00 42.31 91 THR A C 1
ATOM 722 O O . THR A 1 91 ? 4.537 -38.349 16.724 1.00 42.31 91 THR A O 1
ATOM 725 N N . SER A 1 92 ? 3.267 -37.520 18.430 1.00 43.38 92 SER A N 1
ATOM 726 C CA . SER A 1 92 ? 4.252 -37.290 19.520 1.00 43.38 92 SER A CA 1
ATOM 727 C C . SER A 1 92 ? 5.296 -36.157 19.409 1.00 43.38 92 SER A C 1
ATOM 729 O O . SER A 1 92 ? 5.640 -35.746 18.307 1.00 43.38 92 SER A O 1
ATOM 731 N N . PRO A 1 93 ? 5.942 -35.748 20.534 1.00 54.34 93 PRO A N 1
ATOM 732 C CA . PRO A 1 93 ? 5.507 -35.704 21.944 1.00 54.34 93 PRO A CA 1
ATOM 733 C C . PRO A 1 93 ? 5.805 -34.331 22.616 1.00 54.34 93 PRO A C 1
ATOM 735 O O . PRO A 1 93 ? 6.343 -33.414 22.004 1.00 54.34 93 PRO A O 1
ATOM 738 N N . GLY A 1 94 ? 5.396 -34.176 23.881 1.00 35.84 94 GLY A N 1
ATOM 739 C CA . GLY A 1 94 ? 5.263 -32.886 24.564 1.00 35.84 94 GLY A CA 1
ATOM 740 C C . GLY A 1 94 ? 6.473 -32.337 25.321 1.00 35.84 94 GLY A C 1
ATOM 741 O O . GLY A 1 94 ? 7.570 -32.887 25.297 1.00 35.84 94 GLY A O 1
ATOM 742 N N . THR A 1 95 ? 6.240 -31.234 26.041 1.00 37.12 95 THR A N 1
ATOM 743 C CA . THR A 1 95 ? 7.087 -30.780 27.158 1.00 37.12 95 THR A CA 1
ATOM 744 C C . THR A 1 95 ? 6.329 -29.783 28.055 1.00 37.12 95 THR A C 1
ATOM 746 O O . THR A 1 95 ? 6.043 -28.655 27.670 1.00 37.12 95 THR A O 1
ATOM 749 N N . SER A 1 96 ? 5.960 -30.274 29.242 1.00 42.72 96 SER A N 1
ATOM 750 C CA . SER A 1 96 ? 5.959 -29.616 30.565 1.00 42.72 96 SER A CA 1
ATOM 751 C C . SER A 1 96 ? 5.509 -28.149 30.736 1.00 42.72 96 SER A C 1
ATOM 753 O O . SER A 1 96 ? 6.259 -27.202 30.517 1.00 42.72 96 SER A O 1
ATOM 755 N N . SER A 1 97 ? 4.310 -28.011 31.307 1.00 39.47 97 SER A N 1
ATOM 756 C CA . SER A 1 97 ? 4.000 -27.336 32.585 1.00 39.47 97 SER A CA 1
ATOM 757 C C . SER A 1 97 ? 4.966 -26.279 33.162 1.00 39.47 97 SER A C 1
ATOM 759 O O . SER A 1 97 ? 6.054 -26.601 33.645 1.00 39.47 97 SER A O 1
ATOM 761 N N . SER A 1 98 ? 4.451 -25.061 33.364 1.00 43.19 98 SER A N 1
ATOM 762 C CA . SER A 1 98 ? 4.706 -24.317 34.605 1.00 43.19 98 SER A CA 1
ATOM 763 C C . SER A 1 98 ? 3.537 -23.412 34.980 1.00 43.19 98 SER A C 1
ATOM 765 O O . SER A 1 98 ? 3.269 -22.375 34.377 1.00 43.19 98 SER A O 1
ATOM 767 N N . THR A 1 99 ? 2.850 -23.877 36.014 1.00 41.12 99 THR A N 1
ATOM 768 C CA . THR A 1 99 ? 1.813 -23.234 36.808 1.00 41.12 99 THR A CA 1
ATOM 769 C C . THR A 1 99 ? 2.459 -22.238 37.766 1.00 41.12 99 THR A C 1
ATOM 771 O O . THR A 1 99 ? 3.341 -22.625 38.531 1.00 41.12 99 THR A O 1
ATOM 774 N N . ARG A 1 100 ? 1.984 -20.987 37.806 1.00 39.22 100 ARG A N 1
ATOM 775 C CA . ARG A 1 100 ? 2.019 -20.191 39.043 1.00 39.22 100 ARG A CA 1
ATOM 776 C C . ARG A 1 100 ? 1.056 -19.006 38.995 1.00 39.22 100 ARG A C 1
ATOM 778 O O . ARG A 1 100 ? 1.227 -18.060 38.234 1.00 39.22 100 ARG A O 1
ATOM 785 N N . THR A 1 101 ? 0.034 -19.113 39.831 1.00 41.94 101 THR A N 1
ATOM 786 C CA . THR A 1 101 ? -0.926 -18.087 40.244 1.00 41.94 101 THR A CA 1
ATOM 787 C C . THR A 1 101 ? -0.304 -17.089 41.246 1.00 41.94 101 THR A C 1
ATOM 789 O O . THR A 1 101 ? 0.796 -17.335 41.751 1.00 41.94 101 THR A O 1
ATOM 792 N N . PRO A 1 102 ? -0.976 -15.944 41.501 1.00 63.16 102 PRO A N 1
ATOM 793 C CA . PRO A 1 102 ? -0.404 -14.726 42.082 1.00 63.16 102 PRO A CA 1
ATOM 794 C C . PRO A 1 102 ? -0.501 -14.688 43.617 1.00 63.16 102 PRO A C 1
ATOM 796 O O . PRO A 1 102 ? -1.155 -15.535 44.224 1.00 63.16 102 PRO A O 1
ATOM 799 N N . PRO A 1 103 ? 0.106 -13.670 44.251 1.00 51.41 103 PRO A N 1
ATOM 800 C CA . PRO A 1 103 ? -0.748 -12.729 44.984 1.00 51.41 103 PRO A CA 1
ATOM 801 C C . PRO A 1 103 ? -0.236 -11.276 44.964 1.00 51.41 103 PRO A C 1
ATOM 803 O O . PRO A 1 103 ? 0.957 -11.019 44.834 1.00 51.41 103 PRO A O 1
ATOM 806 N N . GLY A 1 104 ? -1.144 -10.334 45.227 1.00 35.12 104 GLY A N 1
ATOM 807 C CA . GLY A 1 104 ? -0.795 -9.198 46.079 1.00 35.12 104 GLY A CA 1
ATOM 808 C C . GLY A 1 104 ? -0.854 -7.801 45.464 1.00 35.12 104 GLY A C 1
ATOM 809 O O . GLY A 1 104 ? 0.005 -7.394 44.693 1.00 35.12 104 GLY A O 1
ATOM 810 N N . THR A 1 105 ? -1.798 -7.041 46.018 1.00 36.09 105 THR A N 1
ATOM 811 C CA . THR A 1 105 ? -1.570 -5.685 46.539 1.00 36.09 105 THR A CA 1
ATOM 812 C C . THR A 1 105 ? -1.988 -4.516 45.651 1.00 36.09 105 THR A C 1
ATOM 814 O O . THR A 1 105 ? -1.248 -3.947 44.855 1.00 36.09 105 THR A O 1
ATOM 817 N N . LEU A 1 106 ? -3.233 -4.131 45.923 1.00 50.75 106 LEU A N 1
ATOM 818 C CA . LEU A 1 106 ? -3.798 -2.792 45.863 1.00 50.75 106 LEU A CA 1
ATOM 819 C C . LEU A 1 106 ? -2.777 -1.702 46.243 1.00 50.75 106 LEU A C 1
ATOM 821 O O . LEU A 1 106 ? -2.249 -1.692 47.354 1.00 50.75 106 LEU A O 1
ATOM 825 N N . SER A 1 107 ? -2.587 -0.716 45.370 1.00 39.94 107 SER A N 1
ATOM 826 C CA . SER A 1 107 ? -2.236 0.633 45.809 1.00 39.94 107 SER A CA 1
ATOM 827 C C . SER A 1 107 ? -2.744 1.660 44.810 1.00 39.94 107 SER A C 1
ATOM 829 O O . SER A 1 107 ? -2.226 1.844 43.710 1.00 39.94 107 SER A O 1
ATOM 831 N N . SER A 1 108 ? -3.830 2.296 45.223 1.00 40.47 108 SER A N 1
ATOM 832 C CA . SER A 1 108 ? -4.431 3.463 44.611 1.00 40.47 108 SER A CA 1
ATOM 833 C C . SER A 1 108 ? -3.532 4.669 44.878 1.00 40.47 108 SER A C 1
ATOM 835 O O . SER A 1 108 ? -3.576 5.239 45.965 1.00 40.47 108 SER A O 1
ATOM 837 N N . THR A 1 109 ? -2.730 5.096 43.904 1.00 39.84 109 THR A N 1
ATOM 838 C CA . THR A 1 109 ? -2.128 6.437 43.943 1.00 39.84 109 THR A CA 1
ATOM 839 C C . THR A 1 109 ? -3.005 7.380 43.138 1.00 39.84 109 THR A C 1
ATOM 841 O O . THR A 1 109 ? -2.873 7.545 41.926 1.00 39.84 109 THR A O 1
ATOM 844 N N . ILE A 1 110 ? -3.951 7.973 43.861 1.00 43.09 110 ILE A N 1
ATOM 845 C CA . ILE A 1 110 ? -4.736 9.130 43.449 1.00 43.09 110 ILE A CA 1
ATOM 846 C C . ILE A 1 110 ? -3.731 10.255 43.189 1.00 43.09 110 ILE A C 1
ATOM 848 O O . ILE A 1 110 ? -3.195 10.853 44.118 1.00 43.09 110 ILE A O 1
ATOM 852 N N . THR A 1 111 ? -3.430 10.498 41.916 1.00 46.75 111 THR A N 1
ATOM 853 C CA . THR A 1 111 ? -2.657 11.668 41.499 1.00 46.75 111 THR A CA 1
ATOM 854 C C . THR A 1 111 ? -3.656 12.810 41.301 1.00 46.75 111 THR A C 1
ATOM 856 O O . THR A 1 111 ? -4.590 12.646 40.511 1.00 46.75 111 THR A O 1
ATOM 859 N N . PRO A 1 112 ? -3.535 13.938 42.019 1.00 57.69 112 PRO A N 1
ATOM 860 C CA . PRO A 1 112 ? -4.461 15.051 41.869 1.00 57.69 112 PRO A CA 1
ATOM 861 C C . PRO A 1 112 ? -4.303 15.718 40.488 1.00 57.69 112 PRO A C 1
ATOM 863 O O . PRO A 1 112 ? -3.177 15.869 40.005 1.00 57.69 112 PRO A O 1
ATOM 866 N N . PRO A 1 113 ? -5.400 16.164 39.847 1.00 48.59 113 PRO A N 1
ATOM 867 C CA . PRO A 1 113 ? -5.324 16.997 38.656 1.00 48.59 113 PRO A CA 1
ATOM 868 C C . PRO A 1 113 ? -4.881 18.411 39.059 1.00 48.59 113 PRO A C 1
ATOM 870 O O . PRO A 1 113 ? -5.670 19.211 39.563 1.00 48.59 113 PRO A O 1
ATOM 873 N N . SER A 1 114 ? -3.604 18.729 38.837 1.00 39.66 114 SER A N 1
ATOM 874 C CA . SER A 1 114 ? -3.109 20.105 38.922 1.00 39.66 114 SER A CA 1
ATOM 875 C C . SER A 1 114 ? -3.644 20.913 37.740 1.00 39.66 114 SER A C 1
ATOM 877 O O . SER A 1 114 ? -3.157 20.816 36.618 1.00 39.66 114 SER A O 1
ATOM 879 N N . GLN A 1 115 ? -4.724 21.634 38.023 1.00 40.91 115 GLN A N 1
ATOM 880 C CA . GLN A 1 115 ? -4.940 23.052 37.737 1.00 40.91 115 GLN A CA 1
ATOM 881 C C . GLN A 1 115 ? -4.263 23.649 36.486 1.00 40.91 115 GLN A C 1
ATOM 883 O O . GLN A 1 115 ? -3.052 23.824 36.404 1.00 40.91 115 GLN A O 1
ATOM 888 N N . SER A 1 116 ? -5.139 24.062 35.565 1.00 45.28 116 SER A N 1
ATOM 889 C CA . SER A 1 116 ? -5.117 25.349 34.860 1.00 45.28 116 SER A CA 1
ATOM 890 C C . SER A 1 116 ? -3.797 25.804 34.230 1.00 45.28 116 SER A C 1
ATOM 892 O O . SER A 1 116 ? -3.039 26.578 34.811 1.00 45.28 116 SER A O 1
ATOM 894 N N . SER A 1 117 ? -3.623 25.501 32.944 1.00 44.53 117 SER A N 1
ATOM 895 C CA . SER A 1 117 ? -2.858 26.379 32.057 1.00 44.53 117 SER A CA 1
ATOM 896 C C . SER A 1 117 ? -3.716 27.603 31.727 1.00 44.53 117 SER A C 1
ATOM 898 O O . SER A 1 117 ? -4.358 27.675 30.680 1.00 44.53 117 SER A O 1
ATOM 900 N N . GLN A 1 118 ? -3.768 28.549 32.666 1.00 42.91 118 GLN A N 1
ATOM 901 C CA . GLN A 1 118 ? -4.070 29.935 32.342 1.00 42.91 118 GLN A CA 1
ATOM 902 C C . GLN A 1 118 ? -2.951 30.422 31.420 1.00 42.91 118 GLN A C 1
ATOM 904 O O . GLN A 1 118 ? -1.772 30.402 31.768 1.00 42.91 118 GLN A O 1
ATOM 909 N N . SER A 1 119 ? -3.320 30.789 30.197 1.00 47.59 119 SER A N 1
ATOM 910 C CA . SER A 1 119 ? -2.456 31.519 29.283 1.00 47.59 119 SER A CA 1
ATOM 911 C C . SER A 1 119 ? -2.277 32.930 29.834 1.00 47.59 119 SER A C 1
ATOM 913 O O . SER A 1 119 ? -3.003 33.851 29.456 1.00 47.59 119 SER A O 1
ATOM 915 N N . ASP A 1 120 ? -1.333 33.080 30.759 1.00 38.59 120 ASP A N 1
ATOM 916 C CA . ASP A 1 120 ? -0.850 34.381 31.183 1.00 38.59 120 ASP A CA 1
ATOM 917 C C . ASP A 1 120 ? -0.192 35.060 29.986 1.00 38.59 120 ASP A C 1
ATOM 919 O O . ASP A 1 120 ? 0.916 34.729 29.549 1.00 38.59 120 ASP A O 1
ATOM 923 N N . ILE A 1 121 ? -0.917 36.039 29.450 1.00 51.75 121 ILE A N 1
ATOM 924 C CA . ILE A 1 121 ? -0.414 37.074 28.557 1.00 51.75 121 ILE A CA 1
ATOM 925 C C . ILE A 1 121 ? 0.577 37.894 29.389 1.00 51.75 121 ILE A C 1
ATOM 927 O O . ILE A 1 121 ? 0.257 38.933 29.968 1.00 51.75 121 ILE A O 1
ATOM 931 N N . THR A 1 122 ? 1.794 37.370 29.521 1.00 45.50 122 THR A N 1
ATOM 932 C CA . THR A 1 122 ? 2.878 38.066 30.197 1.00 45.50 122 THR A CA 1
ATOM 933 C C . THR A 1 122 ? 3.313 39.236 29.328 1.00 45.50 122 THR A C 1
ATOM 935 O O . THR A 1 122 ? 3.622 39.126 28.141 1.00 45.50 122 THR A O 1
ATOM 938 N N . ARG A 1 123 ? 3.246 40.405 29.960 1.00 51.72 123 ARG A N 1
ATOM 939 C CA . ARG A 1 123 ? 3.623 41.714 29.441 1.00 51.72 123 ARG A CA 1
ATOM 940 C C . ARG A 1 123 ? 4.965 41.654 28.720 1.00 51.72 123 ARG A C 1
ATOM 942 O O . ARG A 1 123 ? 5.905 41.028 29.201 1.00 51.72 123 ARG A O 1
ATOM 949 N N . ALA A 1 124 ? 5.046 42.393 27.614 1.00 53.59 124 ALA A N 1
ATOM 950 C CA . ALA A 1 124 ? 6.258 42.661 26.855 1.00 53.59 124 ALA A CA 1
ATOM 951 C C . ALA A 1 124 ? 7.388 43.152 27.778 1.00 53.59 124 ALA A C 1
ATOM 953 O O . ALA A 1 124 ? 7.531 44.343 28.061 1.00 53.59 124 ALA A O 1
ATOM 954 N N . ALA A 1 125 ? 8.194 42.210 28.264 1.00 59.53 125 ALA A N 1
ATOM 955 C CA . ALA A 1 125 ? 9.423 42.503 28.965 1.00 59.53 125 ALA A CA 1
ATOM 956 C C . ALA A 1 125 ? 10.362 43.173 27.962 1.00 59.53 125 ALA A C 1
ATOM 958 O O . ALA A 1 125 ? 10.690 42.606 26.916 1.00 59.53 125 ALA A O 1
ATOM 959 N N . LYS A 1 126 ? 10.771 44.407 28.274 1.00 69.31 126 LYS A N 1
ATOM 960 C CA . LYS A 1 126 ? 11.824 45.128 27.555 1.00 69.31 126 LYS A CA 1
ATOM 961 C C . LYS A 1 126 ? 13.031 44.198 27.456 1.00 69.31 126 LYS A C 1
ATOM 963 O O . LYS A 1 126 ? 13.685 43.918 28.459 1.00 69.31 126 LYS A O 1
ATOM 968 N N . ARG A 1 127 ? 13.270 43.663 26.255 1.00 62.12 127 ARG A N 1
ATOM 969 C CA . ARG A 1 127 ? 14.317 42.675 25.985 1.00 62.12 127 ARG A CA 1
ATOM 970 C C . ARG A 1 127 ? 15.655 43.314 26.333 1.00 62.12 127 ARG A C 1
ATOM 972 O O . ARG A 1 127 ? 16.133 44.201 25.629 1.00 62.12 127 ARG A O 1
ATOM 979 N N . LYS A 1 128 ? 16.227 42.888 27.460 1.00 71.75 128 LYS A N 1
ATOM 980 C CA . LYS A 1 128 ? 17.595 43.214 27.853 1.00 71.75 128 LYS A CA 1
ATOM 981 C C . LYS A 1 128 ? 18.485 42.707 26.721 1.00 71.75 128 LYS A C 1
ATOM 983 O O . LYS A 1 128 ? 18.430 41.529 26.380 1.00 71.75 128 LYS A O 1
ATOM 988 N N . LYS A 1 129 ? 19.203 43.627 26.077 1.00 75.25 129 LYS A N 1
ATOM 989 C CA . LYS A 1 129 ? 20.067 43.369 24.922 1.00 75.25 129 LYS A CA 1
ATOM 990 C C . LYS A 1 129 ? 21.191 42.444 25.396 1.00 75.25 129 LYS A C 1
ATOM 992 O O . LYS A 1 129 ? 22.162 42.905 25.986 1.00 75.25 129 LYS A O 1
ATOM 997 N N . SER A 1 130 ? 20.994 41.134 25.262 1.00 78.44 130 SER A N 1
ATOM 998 C CA . SER A 1 130 ? 22.017 40.145 25.581 1.00 78.44 130 SER A CA 1
ATOM 999 C C . SER A 1 130 ? 23.146 40.326 24.577 1.00 78.44 130 SER A C 1
ATOM 1001 O O . SER A 1 130 ? 22.909 40.296 23.369 1.00 78.44 130 SER A O 1
ATOM 1003 N N . ASN A 1 131 ? 24.348 40.578 25.083 1.00 84.62 131 ASN A N 1
ATOM 1004 C CA . ASN A 1 131 ? 25.548 40.639 24.268 1.00 84.62 131 ASN A CA 1
ATOM 1005 C C . ASN A 1 131 ? 25.814 39.213 23.767 1.00 84.62 131 ASN A C 1
ATOM 1007 O O . ASN A 1 131 ? 26.177 38.347 24.558 1.00 84.62 131 ASN A O 1
ATOM 1011 N N . ILE A 1 132 ? 25.484 38.956 22.500 1.00 87.38 132 ILE A N 1
ATOM 1012 C CA . ILE A 1 132 ? 25.673 37.652 21.862 1.00 87.38 132 ILE A CA 1
ATOM 1013 C C . ILE A 1 132 ? 27.178 37.450 21.741 1.00 87.38 132 ILE A C 1
ATOM 1015 O O . ILE A 1 132 ? 27.848 38.191 21.022 1.00 87.38 132 ILE A O 1
ATOM 1019 N N . SER A 1 133 ? 27.705 36.474 22.474 1.00 93.12 133 SER A N 1
ATOM 1020 C CA . SER A 1 133 ? 29.122 36.152 22.420 1.00 93.12 133 SER A CA 1
ATOM 1021 C C . SER A 1 133 ? 29.434 35.444 21.104 1.00 93.12 133 SER A C 1
ATOM 1023 O O . SER A 1 133 ? 28.609 34.707 20.564 1.00 93.12 133 SER A O 1
ATOM 1025 N N . TYR A 1 134 ? 30.651 35.611 20.591 1.00 93.00 134 TYR A N 1
ATOM 1026 C CA . TYR A 1 134 ? 31.119 34.899 19.398 1.00 93.00 134 TYR A CA 1
ATOM 1027 C C . TYR A 1 134 ? 30.973 33.369 19.534 1.00 93.00 134 TYR A C 1
ATOM 1029 O O . TYR A 1 134 ? 30.635 32.683 18.569 1.00 93.00 134 TYR A O 1
ATOM 1037 N N . GLY A 1 135 ? 31.133 32.839 20.754 1.00 95.00 135 GLY A N 1
ATOM 1038 C CA . GLY A 1 135 ? 30.903 31.421 21.050 1.00 95.00 135 GLY A CA 1
ATOM 1039 C C . GLY A 1 135 ? 29.454 30.971 20.822 1.00 95.00 135 GLY A C 1
ATOM 1040 O O . GLY A 1 135 ? 29.225 29.846 20.382 1.00 95.00 135 GLY A O 1
ATOM 1041 N N . ASP A 1 136 ? 28.471 31.850 21.031 1.00 92.81 136 ASP A N 1
ATOM 1042 C CA . ASP A 1 136 ? 27.056 31.535 20.800 1.00 92.81 136 ASP A CA 1
ATOM 1043 C C . ASP A 1 136 ? 26.752 31.401 19.305 1.00 92.81 136 ASP A C 1
ATOM 1045 O O . ASP A 1 136 ? 25.974 30.535 18.902 1.00 92.81 136 ASP A O 1
ATOM 1049 N N . VAL A 1 137 ? 27.406 32.219 18.473 1.00 93.75 137 VAL A N 1
ATOM 1050 C CA . VAL A 1 137 ? 27.281 32.152 17.009 1.00 93.75 137 VAL A CA 1
ATOM 1051 C C . VAL A 1 137 ? 27.893 30.856 16.475 1.00 93.75 137 VAL A C 1
ATOM 1053 O O . VAL A 1 137 ? 27.266 30.183 15.660 1.00 93.75 137 VAL A O 1
ATOM 1056 N N . GLN A 1 138 ? 29.065 30.457 16.978 1.00 94.56 138 GLN A N 1
ATOM 1057 C CA . GLN A 1 138 ? 29.707 29.187 16.610 1.00 94.56 138 GLN A CA 1
ATOM 1058 C C . GLN A 1 138 ? 28.843 27.980 16.999 1.00 94.56 138 GLN A C 1
ATOM 1060 O O . GLN A 1 138 ? 28.606 27.089 16.184 1.00 94.56 138 GLN A O 1
ATOM 1065 N N . ASN A 1 139 ? 28.273 27.995 18.207 1.00 94.69 139 ASN A N 1
ATOM 1066 C CA . ASN A 1 139 ? 27.343 26.958 18.653 1.00 94.69 139 ASN A CA 1
ATOM 1067 C C . ASN A 1 139 ? 26.070 26.907 17.797 1.00 94.69 139 ASN A C 1
ATOM 1069 O O . ASN A 1 139 ? 25.546 25.827 17.528 1.00 94.69 139 ASN A O 1
ATOM 1073 N N . MET A 1 140 ? 25.559 28.061 17.363 1.00 94.62 140 MET A N 1
ATOM 1074 C CA . MET A 1 140 ? 24.394 28.125 16.482 1.00 94.62 140 MET A CA 1
ATOM 1075 C C . MET A 1 140 ? 24.705 27.555 15.094 1.00 94.62 140 MET A C 1
ATOM 1077 O O . MET A 1 140 ? 23.888 26.815 14.550 1.00 94.62 140 MET A O 1
ATOM 1081 N N . LEU A 1 141 ? 25.891 27.846 14.551 1.00 95.56 141 LEU A N 1
ATOM 1082 C CA . LEU A 1 141 ? 26.315 27.352 13.243 1.00 95.56 141 LEU A CA 1
ATOM 1083 C C . LEU A 1 141 ? 26.557 25.837 13.261 1.00 95.56 141 LEU A C 1
ATOM 1085 O O . LEU A 1 141 ? 26.069 25.137 12.376 1.00 95.56 141 LEU A O 1
ATOM 1089 N N . SER A 1 142 ? 27.210 25.319 14.307 1.00 95.19 142 SER A N 1
ATOM 1090 C CA . SER A 1 142 ? 27.400 23.873 14.492 1.00 95.19 142 SER A CA 1
ATOM 1091 C C . SER A 1 142 ? 26.057 23.143 14.568 1.00 95.19 142 SER A C 1
ATOM 1093 O O . SER A 1 142 ? 25.828 22.192 13.826 1.00 95.19 142 SER A O 1
ATOM 1095 N N . LYS A 1 143 ? 25.111 23.658 15.368 1.00 93.94 143 LYS A N 1
ATOM 1096 C CA . LYS A 1 143 ? 23.754 23.092 15.466 1.00 93.94 143 LYS A CA 1
ATOM 1097 C C . LYS A 1 143 ? 23.006 23.097 14.133 1.00 93.94 143 LYS A C 1
ATOM 1099 O O . LYS A 1 143 ? 22.199 22.203 13.887 1.00 93.94 143 LYS A O 1
ATOM 1104 N N . LEU A 1 144 ? 23.241 24.095 13.280 1.00 95.06 144 LEU A N 1
ATOM 1105 C CA . LEU A 1 144 ? 22.627 24.153 11.956 1.00 95.06 144 LEU A CA 1
ATOM 1106 C C . LEU A 1 144 ? 23.189 23.055 11.038 1.00 95.06 144 LEU A C 1
ATOM 1108 O O . LEU A 1 144 ? 22.413 22.360 10.383 1.00 95.06 144 LEU A O 1
ATOM 1112 N N . CYS A 1 145 ? 24.511 22.861 11.033 1.00 92.69 145 CYS A N 1
ATOM 1113 C CA . CYS A 1 145 ? 25.173 21.803 10.263 1.00 92.69 145 CYS A CA 1
ATOM 1114 C C . CYS A 1 145 ? 24.724 20.397 10.694 1.00 92.69 145 CYS A C 1
ATOM 1116 O O . CYS A 1 145 ? 24.416 19.560 9.839 1.00 92.69 145 CYS A O 1
ATOM 1118 N N . ASP A 1 146 ? 24.605 20.160 12.002 1.00 92.94 146 ASP A N 1
ATOM 1119 C CA . ASP A 1 146 ? 24.135 18.879 12.542 1.00 92.94 146 ASP A CA 1
ATOM 1120 C C . ASP A 1 146 ? 22.669 18.618 12.167 1.00 92.94 146 ASP A C 1
ATOM 1122 O O . ASP A 1 146 ? 22.304 17.517 11.756 1.00 92.94 146 ASP A O 1
ATOM 1126 N N . SER A 1 147 ? 21.826 19.654 12.231 1.00 93.44 147 SER A N 1
ATOM 1127 C CA . SER A 1 147 ? 20.408 19.565 11.864 1.00 93.44 147 SER A CA 1
ATOM 1128 C C . SER A 1 147 ? 20.207 19.215 10.383 1.00 93.44 147 SER A C 1
ATOM 1130 O O . SER A 1 147 ? 19.393 18.351 10.048 1.00 93.44 147 SER A O 1
ATOM 1132 N N . VAL A 1 148 ? 20.981 19.830 9.480 1.00 91.44 148 VAL A N 1
ATOM 1133 C CA . VAL A 1 148 ? 20.903 19.539 8.037 1.00 91.44 148 VAL A CA 1
ATOM 1134 C C . VAL A 1 148 ? 21.373 18.114 7.735 1.00 91.44 148 VAL A C 1
ATOM 1136 O O . VAL A 1 148 ? 20.726 17.411 6.954 1.00 91.44 148 VAL A O 1
ATOM 1139 N N . SER A 1 149 ? 22.450 17.665 8.383 1.00 90.81 149 SER A N 1
ATOM 1140 C CA . SER A 1 149 ? 22.974 16.303 8.216 1.00 90.81 149 SER A CA 1
ATOM 1141 C C . SER A 1 149 ? 21.975 15.258 8.724 1.00 90.81 149 SER A C 1
ATOM 1143 O O . SER A 1 149 ? 21.618 14.335 7.992 1.00 90.81 149 SER A O 1
ATOM 1145 N N . SER A 1 150 ? 21.404 15.479 9.911 1.00 90.19 150 SER A N 1
ATOM 1146 C CA . SER A 1 150 ? 20.393 14.597 10.502 1.00 90.19 150 SER A CA 1
ATOM 1147 C C . SER A 1 150 ? 19.102 14.529 9.671 1.00 90.19 150 SER A C 1
ATOM 1149 O O . SER A 1 150 ? 18.520 13.458 9.497 1.00 90.19 150 SER A O 1
ATOM 1151 N N . SER A 1 151 ? 18.672 15.648 9.075 1.00 86.25 151 SER A N 1
ATOM 1152 C CA . SER A 1 151 ? 17.505 15.686 8.179 1.00 86.25 151 SER A CA 1
ATOM 1153 C C . SER A 1 151 ? 17.715 14.860 6.902 1.00 86.25 151 SER A C 1
ATOM 1155 O O . SER A 1 151 ? 16.800 14.168 6.430 1.00 86.25 151 SER A O 1
ATOM 1157 N N . ARG A 1 152 ? 18.936 14.883 6.351 1.00 85.50 152 ARG A N 1
ATOM 1158 C CA . ARG A 1 152 ? 19.298 14.099 5.164 1.00 85.50 152 ARG A CA 1
ATOM 1159 C C . ARG A 1 152 ? 19.315 12.601 5.467 1.00 85.50 152 ARG A C 1
ATOM 1161 O O . ARG A 1 152 ? 18.752 11.832 4.689 1.00 85.50 152 ARG A O 1
ATOM 1168 N N . GLU A 1 153 ? 19.879 12.203 6.602 1.00 81.44 153 GLU A N 1
ATOM 1169 C CA . GLU A 1 153 ? 19.910 10.803 7.046 1.00 81.44 153 GLU A CA 1
ATOM 1170 C C . GLU A 1 153 ? 18.505 10.262 7.328 1.00 81.44 153 GLU A C 1
ATOM 1172 O O . GLU A 1 153 ? 18.137 9.203 6.819 1.00 81.44 153 GLU A O 1
ATOM 1177 N N . ALA A 1 154 ? 17.664 11.027 8.031 1.00 80.56 154 ALA A N 1
ATOM 1178 C CA . ALA A 1 154 ? 16.278 10.639 8.289 1.00 80.56 154 ALA A CA 1
ATOM 1179 C C . ALA A 1 154 ? 15.471 10.466 6.987 1.00 80.56 154 ALA A C 1
ATOM 1181 O O . ALA A 1 154 ? 14.677 9.529 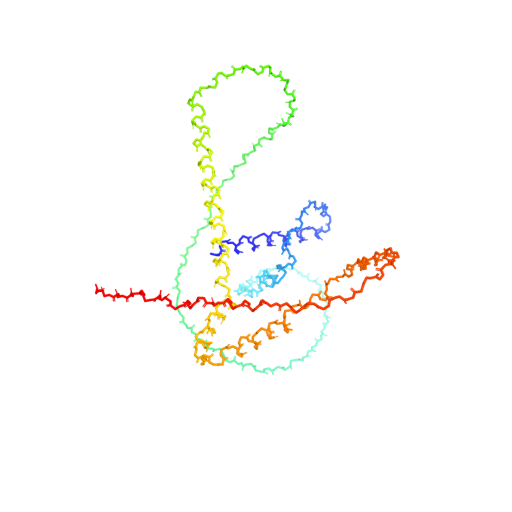6.851 1.00 80.56 154 ALA A O 1
ATOM 1182 N N . SER A 1 155 ? 15.705 11.339 6.001 1.00 77.94 155 SER A N 1
ATOM 1183 C CA . SER A 1 155 ? 15.064 11.252 4.685 1.00 77.94 155 SER A CA 1
ATOM 1184 C C . SER A 1 155 ? 15.546 10.032 3.895 1.00 77.94 155 SER A C 1
ATOM 1186 O O . SER A 1 155 ? 14.723 9.302 3.337 1.00 77.94 155 SER A O 1
ATOM 1188 N N . GLN A 1 156 ? 16.851 9.758 3.890 1.00 79.00 156 GLN A N 1
ATOM 1189 C CA . GLN A 1 156 ? 17.437 8.617 3.184 1.00 79.00 156 GLN A CA 1
ATOM 1190 C C . GLN A 1 156 ? 17.028 7.279 3.810 1.00 79.00 156 GLN A C 1
ATOM 1192 O O . GLN A 1 156 ? 16.695 6.328 3.104 1.00 79.00 156 GLN A O 1
ATOM 1197 N N . GLU A 1 157 ? 16.958 7.202 5.135 1.00 77.25 157 GLU A N 1
ATOM 1198 C CA . GLU A 1 157 ? 16.519 5.984 5.804 1.00 77.25 157 GLU A CA 1
ATOM 1199 C C . GLU A 1 157 ? 15.017 5.730 5.600 1.00 77.25 157 GLU A C 1
ATOM 1201 O O . GLU A 1 157 ? 14.578 4.583 5.480 1.00 77.25 157 GLU A O 1
ATOM 1206 N N . SER A 1 158 ? 14.212 6.790 5.484 1.00 73.00 158 SER A N 1
ATOM 1207 C CA . SER A 1 158 ? 12.795 6.657 5.139 1.00 73.00 158 SER A CA 1
ATOM 1208 C C . SER A 1 158 ? 12.573 6.157 3.704 1.00 73.00 158 SER A C 1
ATOM 1210 O O . SER A 1 158 ? 11.645 5.374 3.481 1.00 73.00 158 SER A O 1
ATOM 1212 N N . SER A 1 159 ? 13.435 6.532 2.748 1.00 69.94 159 SER A N 1
ATOM 1213 C CA . SER A 1 159 ? 13.349 6.058 1.360 1.00 69.94 159 SER A CA 1
ATOM 1214 C C . SER A 1 159 ? 13.828 4.611 1.226 1.00 69.94 159 SER A C 1
ATOM 1216 O O . SER A 1 159 ? 13.123 3.798 0.627 1.00 69.94 159 SER A O 1
ATOM 1218 N N . ALA A 1 160 ? 14.932 4.245 1.887 1.00 66.69 160 ALA A N 1
ATOM 1219 C CA . ALA A 1 160 ? 15.423 2.869 1.937 1.00 66.69 160 ALA A CA 1
ATOM 1220 C C . ALA A 1 160 ? 14.390 1.928 2.581 1.00 66.69 160 ALA A C 1
ATOM 1222 O O . ALA A 1 160 ? 14.054 0.884 2.025 1.00 66.69 160 ALA A O 1
ATOM 1223 N N . LYS A 1 161 ? 13.772 2.337 3.699 1.00 62.88 161 LYS A N 1
ATOM 1224 C CA . LYS A 1 161 ? 12.692 1.567 4.348 1.00 62.88 161 LYS A CA 1
ATOM 1225 C C . LYS A 1 161 ? 11.438 1.421 3.481 1.00 62.88 161 LYS A C 1
ATOM 1227 O O . LYS A 1 161 ? 10.626 0.536 3.755 1.00 62.88 161 LYS A O 1
ATOM 1232 N N . ARG A 1 162 ? 11.247 2.286 2.481 1.00 59.34 162 ARG A N 1
ATOM 1233 C CA . ARG A 1 162 ? 10.138 2.198 1.523 1.00 59.34 162 ARG A CA 1
ATOM 1234 C C . ARG A 1 162 ? 10.473 1.271 0.354 1.00 59.34 162 ARG A C 1
ATOM 1236 O O . ARG A 1 162 ? 9.590 0.531 -0.061 1.00 59.34 162 ARG A O 1
ATOM 1243 N N . ALA A 1 163 ? 11.727 1.256 -0.100 1.00 62.44 163 ALA A N 1
ATOM 1244 C CA . ALA A 1 163 ? 12.218 0.314 -1.108 1.00 62.44 163 ALA A CA 1
ATOM 1245 C C . ALA A 1 163 ? 12.132 -1.144 -0.612 1.00 62.44 163 ALA A C 1
ATOM 1247 O O . ALA A 1 163 ? 11.527 -1.981 -1.275 1.00 62.44 163 ALA A O 1
ATOM 1248 N N . TYR A 1 164 ? 12.575 -1.414 0.623 1.00 60.84 164 TYR A N 1
ATOM 1249 C CA . TYR A 1 164 ? 12.509 -2.758 1.225 1.00 60.84 164 TYR A CA 1
ATOM 1250 C C . TYR A 1 164 ? 11.086 -3.284 1.463 1.00 60.84 164 TYR A C 1
ATOM 1252 O O . TYR A 1 164 ? 10.875 -4.487 1.571 1.00 60.84 164 TYR A O 1
ATOM 1260 N N . ALA A 1 165 ? 10.088 -2.404 1.579 1.00 65.38 165 ALA A N 1
ATOM 1261 C CA . ALA A 1 165 ? 8.704 -2.841 1.756 1.00 65.38 165 ALA A CA 1
ATOM 1262 C C . ALA A 1 165 ? 8.083 -3.381 0.455 1.00 65.38 165 ALA A C 1
ATOM 1264 O O . ALA A 1 165 ? 7.073 -4.075 0.520 1.00 65.38 165 ALA A O 1
ATOM 1265 N N . PHE A 1 166 ? 8.663 -3.049 -0.702 1.00 67.62 166 PHE A N 1
ATOM 1266 C CA . PHE A 1 166 ? 8.196 -3.508 -2.008 1.00 67.62 166 PHE A CA 1
ATOM 1267 C C . PHE A 1 166 ? 8.833 -4.845 -2.417 1.00 67.62 166 PHE A C 1
ATOM 1269 O O . PHE A 1 166 ? 8.152 -5.684 -3.004 1.00 67.62 166 PHE A O 1
ATOM 1276 N N . GLU A 1 167 ? 10.098 -5.071 -2.050 1.00 74.50 167 GLU A N 1
ATOM 1277 C CA . GLU A 1 167 ? 10.843 -6.298 -2.381 1.00 74.50 167 GLU A CA 1
ATOM 1278 C C . GLU A 1 167 ? 10.264 -7.566 -1.732 1.00 74.50 167 GLU A C 1
ATOM 1280 O O . GLU A 1 167 ? 10.408 -8.653 -2.275 1.00 74.50 167 GLU A O 1
ATOM 1285 N N . ASP A 1 168 ? 9.552 -7.435 -0.610 1.00 79.12 168 ASP A N 1
ATOM 1286 C CA . ASP A 1 168 ? 8.950 -8.574 0.106 1.00 79.12 168 ASP A CA 1
ATOM 1287 C C . ASP A 1 168 ? 7.505 -8.876 -0.348 1.00 79.12 168 ASP A C 1
ATOM 1289 O O . ASP A 1 168 ? 6.774 -9.634 0.292 1.00 79.12 168 ASP A O 1
ATOM 1293 N N . SER A 1 169 ? 7.045 -8.237 -1.428 1.00 87.69 169 SER A N 1
ATOM 1294 C CA . SER A 1 169 ? 5.728 -8.515 -2.002 1.00 87.69 169 SER A CA 1
ATOM 1295 C C . SER A 1 169 ? 5.755 -9.812 -2.820 1.00 87.69 169 SER A C 1
ATOM 1297 O O . SER A 1 169 ? 6.718 -10.104 -3.533 1.00 87.69 169 SER A O 1
ATOM 1299 N N . GLN A 1 170 ? 4.686 -10.609 -2.730 1.00 88.62 170 GLN A N 1
ATOM 1300 C CA . GLN A 1 170 ? 4.551 -11.853 -3.498 1.00 88.62 170 GLN A CA 1
ATOM 1301 C C . GLN A 1 170 ? 4.627 -11.577 -5.008 1.00 88.62 170 GLN A C 1
ATOM 1303 O O . GLN A 1 170 ? 5.160 -12.375 -5.778 1.00 88.62 170 GLN A O 1
ATOM 1308 N N . GLU A 1 171 ? 4.126 -10.418 -5.419 1.00 89.69 171 GLU A N 1
ATOM 1309 C CA . GLU A 1 171 ? 4.178 -9.907 -6.777 1.00 89.69 171 GLU A CA 1
ATOM 1310 C C . GLU A 1 171 ? 5.623 -9.657 -7.218 1.00 89.69 171 GLU A C 1
ATOM 1312 O O . GLU A 1 171 ? 6.007 -10.066 -8.311 1.00 89.69 171 GLU A O 1
ATOM 1317 N N . PHE A 1 172 ? 6.455 -9.051 -6.367 1.00 91.50 172 PHE A N 1
ATOM 1318 C CA . PHE A 1 172 ? 7.872 -8.856 -6.666 1.00 91.50 172 PHE A CA 1
ATOM 1319 C C . PHE A 1 172 ? 8.615 -10.187 -6.817 1.00 91.50 172 PHE A C 1
ATOM 1321 O O . PHE A 1 172 ? 9.365 -10.354 -7.779 1.00 91.50 172 PHE A O 1
ATOM 1328 N N . ALA A 1 173 ? 8.361 -11.163 -5.939 1.00 91.12 173 ALA A N 1
ATOM 1329 C CA . ALA A 1 173 ? 8.918 -12.514 -6.065 1.00 91.12 173 ALA A CA 1
ATOM 1330 C C . ALA A 1 173 ? 8.499 -13.196 -7.385 1.00 91.12 173 ALA A C 1
ATOM 1332 O O . ALA A 1 173 ? 9.310 -13.840 -8.050 1.00 91.12 173 ALA A O 1
ATOM 1333 N N . PHE A 1 174 ? 7.248 -13.008 -7.811 1.00 95.12 174 PHE A N 1
ATOM 1334 C CA . PHE A 1 174 ? 6.768 -13.495 -9.102 1.00 95.12 174 PHE A CA 1
ATOM 1335 C C . PHE A 1 174 ? 7.491 -12.826 -10.283 1.00 95.12 174 PHE A C 1
ATOM 1337 O O . PHE A 1 174 ? 8.002 -13.519 -11.164 1.00 95.12 174 PHE A O 1
ATOM 1344 N N . TYR A 1 175 ? 7.583 -11.491 -10.301 1.00 93.12 175 TYR A N 1
ATOM 1345 C CA . TYR A 1 175 ? 8.239 -10.765 -11.396 1.00 93.12 175 TYR A CA 1
ATOM 1346 C C . TYR A 1 175 ? 9.740 -11.048 -11.470 1.00 93.12 175 TYR A C 1
ATOM 1348 O O . TYR A 1 175 ? 10.276 -11.221 -12.562 1.00 93.12 175 TYR A O 1
ATOM 1356 N N . THR A 1 176 ? 10.417 -11.140 -10.325 1.00 92.00 176 THR A N 1
ATOM 1357 C CA . THR A 1 176 ? 11.838 -11.518 -10.263 1.00 92.00 176 THR A CA 1
ATOM 1358 C C . THR A 1 176 ? 12.064 -12.954 -10.722 1.00 92.00 176 THR A C 1
ATOM 1360 O O . THR A 1 176 ? 12.998 -13.200 -11.484 1.00 92.00 176 THR A O 1
ATOM 1363 N N . GLY A 1 177 ? 11.169 -13.883 -10.371 1.00 95.12 177 GLY A N 1
ATOM 1364 C CA . GLY A 1 177 ? 11.186 -15.256 -10.880 1.00 95.12 177 GLY A CA 1
ATOM 1365 C C . GLY A 1 177 ? 11.000 -15.364 -12.399 1.00 95.12 177 GLY A C 1
ATOM 1366 O O . GLY A 1 177 ? 11.431 -16.348 -12.996 1.00 95.12 177 GLY A O 1
ATOM 1367 N N . LEU A 1 178 ? 10.419 -14.346 -13.042 1.00 95.88 178 LEU A N 1
ATOM 1368 C CA . LEU A 1 178 ? 10.234 -14.288 -14.494 1.00 95.88 178 LEU A CA 1
ATOM 1369 C C . LEU A 1 178 ? 11.487 -13.802 -15.246 1.00 95.88 178 LEU A C 1
ATOM 1371 O O . LEU A 1 178 ? 11.640 -14.083 -16.437 1.00 95.88 178 LEU A O 1
ATOM 1375 N N . ILE A 1 179 ? 12.401 -13.095 -14.566 1.00 95.38 179 ILE A N 1
ATOM 1376 C CA . ILE A 1 179 ? 13.611 -12.514 -15.173 1.00 95.38 179 ILE A CA 1
ATOM 1377 C C . ILE A 1 179 ? 14.474 -13.575 -15.875 1.00 95.38 179 ILE A C 1
ATOM 1379 O O . ILE A 1 179 ? 14.823 -13.344 -17.035 1.00 95.38 179 ILE A O 1
ATOM 1383 N N . PRO A 1 180 ? 14.793 -14.740 -15.269 1.00 97.38 180 PRO A N 1
ATOM 1384 C CA . PRO A 1 180 ? 15.583 -15.769 -15.943 1.00 97.38 180 PRO A CA 1
ATOM 1385 C C . PRO A 1 180 ? 14.955 -16.214 -17.266 1.00 97.38 180 PRO A C 1
ATOM 1387 O O . PRO A 1 180 ? 15.641 -16.278 -18.283 1.00 97.38 180 PRO A O 1
ATOM 1390 N N . THR A 1 181 ? 13.639 -16.435 -17.290 1.00 97.19 181 THR A N 1
ATOM 1391 C CA . THR A 1 181 ? 12.916 -16.849 -18.499 1.00 97.19 181 THR A CA 1
ATOM 1392 C C . THR A 1 181 ? 12.950 -15.770 -19.579 1.00 97.19 181 THR A C 1
ATOM 1394 O O . THR A 1 181 ? 13.185 -16.079 -20.744 1.00 97.19 181 THR A O 1
ATOM 1397 N N . ILE A 1 182 ? 12.784 -14.498 -19.204 1.00 96.31 182 ILE A N 1
ATOM 1398 C CA . ILE A 1 182 ? 12.899 -13.368 -20.139 1.00 96.31 182 ILE A CA 1
ATOM 1399 C C . ILE A 1 182 ? 14.324 -13.272 -20.699 1.00 96.31 182 ILE A C 1
ATOM 1401 O O . ILE A 1 182 ? 14.510 -12.961 -21.876 1.00 96.31 182 ILE A O 1
ATOM 1405 N N . MET A 1 183 ? 15.341 -13.574 -19.888 1.00 95.75 183 MET A N 1
ATOM 1406 C CA . MET A 1 183 ? 16.737 -13.510 -20.317 1.00 95.75 183 MET A CA 1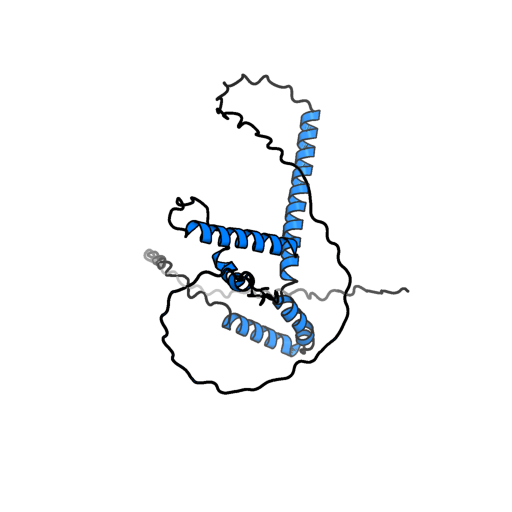
ATOM 1407 C C . MET A 1 183 ? 17.129 -14.627 -21.284 1.00 95.75 183 MET A C 1
ATOM 1409 O O . MET A 1 183 ? 18.002 -14.407 -22.125 1.00 95.75 183 MET A O 1
ATOM 1413 N N . MET A 1 184 ? 16.431 -15.765 -21.242 1.00 97.44 184 MET A N 1
ATOM 1414 C CA . MET A 1 184 ? 16.595 -16.857 -22.207 1.00 97.44 184 MET A CA 1
ATOM 1415 C C . MET A 1 184 ? 16.022 -16.545 -23.597 1.00 97.44 184 MET A C 1
ATOM 1417 O O . MET A 1 184 ? 16.313 -17.266 -24.550 1.00 97.44 184 MET A O 1
ATOM 1421 N N . VAL A 1 185 ? 15.228 -15.480 -23.749 1.00 97.50 185 VAL A N 1
ATOM 1422 C CA . VAL A 1 185 ? 14.663 -15.100 -25.049 1.00 97.50 185 VAL A CA 1
ATOM 1423 C C . VAL A 1 185 ? 15.766 -14.540 -25.959 1.00 97.50 185 VAL A C 1
ATOM 1425 O O . VAL A 1 185 ? 16.466 -13.604 -25.546 1.00 97.50 185 VAL A O 1
ATOM 1428 N N . PRO A 1 186 ? 15.914 -15.056 -27.200 1.00 98.31 186 PRO A N 1
ATOM 1429 C CA . PRO A 1 186 ? 16.894 -14.550 -28.155 1.00 98.31 186 PRO A CA 1
ATOM 1430 C C . PRO A 1 186 ? 16.729 -13.053 -28.411 1.00 98.31 186 PRO A C 1
ATOM 1432 O O . PRO A 1 186 ? 15.604 -12.561 -28.512 1.00 98.31 186 PRO A O 1
ATOM 1435 N N . GLU A 1 187 ? 17.847 -12.346 -28.587 1.00 95.88 187 GLU A N 1
ATOM 1436 C CA . GLU A 1 187 ? 17.897 -10.882 -28.731 1.00 95.88 187 GLU A CA 1
ATOM 1437 C C . GLU A 1 187 ? 16.882 -10.353 -29.762 1.00 95.88 187 GLU A C 1
ATOM 1439 O O . GLU A 1 187 ? 16.118 -9.434 -29.466 1.00 95.88 187 GLU A O 1
ATOM 1444 N N . GLY A 1 188 ? 16.786 -11.006 -30.929 1.00 97.25 188 GLY A N 1
ATOM 1445 C CA . GLY A 1 188 ? 15.866 -10.623 -32.009 1.00 97.25 188 GLY A CA 1
ATOM 1446 C C . GLY A 1 188 ? 14.377 -10.673 -31.639 1.00 97.25 188 GLY A C 1
ATOM 1447 O O . GLY A 1 188 ? 13.576 -9.964 -32.238 1.00 97.25 188 GLY A O 1
ATOM 1448 N N . HIS A 1 189 ? 14.002 -11.449 -30.618 1.00 98.00 189 HIS A N 1
ATOM 1449 C CA . HIS A 1 189 ? 12.620 -11.569 -30.144 1.00 98.00 189 HIS A CA 1
ATOM 1450 C C . HIS A 1 189 ? 12.333 -10.706 -28.906 1.00 98.00 189 HIS A C 1
ATOM 1452 O O . HIS A 1 189 ? 11.168 -10.503 -28.558 1.00 98.00 189 HIS A O 1
ATOM 1458 N N . ARG A 1 190 ? 13.359 -10.152 -28.241 1.00 96.31 190 ARG A N 1
ATOM 1459 C CA . ARG A 1 190 ? 13.182 -9.378 -26.998 1.00 96.31 190 ARG A CA 1
ATOM 1460 C C . ARG A 1 190 ? 12.337 -8.125 -27.201 1.00 96.31 190 ARG A C 1
ATOM 1462 O O . ARG A 1 190 ? 11.554 -7.780 -26.322 1.00 96.31 190 ARG A O 1
ATOM 1469 N N . GLN A 1 191 ? 12.472 -7.447 -28.341 1.00 96.06 191 GLN A N 1
ATOM 1470 C CA . GLN A 1 191 ? 11.659 -6.262 -28.632 1.00 96.06 191 GLN A CA 1
ATOM 1471 C C . GLN A 1 191 ? 10.180 -6.597 -28.832 1.00 96.06 191 GLN A C 1
ATOM 1473 O O . GLN A 1 191 ? 9.321 -5.910 -28.286 1.00 96.06 191 GLN A O 1
ATOM 1478 N N . MET A 1 192 ? 9.884 -7.682 -29.549 1.00 97.00 192 MET A N 1
ATOM 1479 C CA . MET A 1 192 ? 8.509 -8.145 -29.736 1.00 97.00 192 MET A CA 1
ATOM 1480 C C . MET A 1 192 ? 7.865 -8.485 -28.388 1.00 97.00 192 MET A C 1
ATOM 1482 O O . MET A 1 192 ? 6.803 -7.964 -28.066 1.00 97.00 192 MET A O 1
ATOM 1486 N N . LEU A 1 193 ? 8.582 -9.228 -27.539 1.00 97.50 193 LEU A N 1
ATOM 1487 C CA . LEU A 1 193 ? 8.130 -9.542 -26.185 1.00 97.50 193 LEU A CA 1
ATOM 1488 C C . LEU A 1 193 ? 7.852 -8.278 -25.351 1.00 97.50 193 LEU A C 1
ATOM 1490 O O . LEU A 1 193 ? 6.842 -8.211 -24.657 1.00 97.50 193 LEU A O 1
ATOM 1494 N N . ARG A 1 194 ? 8.723 -7.258 -25.414 1.00 95.38 194 ARG A N 1
ATOM 1495 C CA . ARG A 1 194 ? 8.509 -5.976 -24.713 1.00 95.38 194 ARG A CA 1
ATOM 1496 C C . ARG A 1 194 ? 7.234 -5.279 -25.182 1.00 95.38 194 ARG A C 1
ATOM 1498 O O . ARG A 1 194 ? 6.489 -4.769 -24.347 1.00 95.38 194 ARG A O 1
ATOM 1505 N N . MET A 1 195 ? 6.985 -5.269 -26.490 1.00 97.25 195 MET A N 1
ATOM 1506 C CA . MET A 1 195 ? 5.763 -4.701 -27.057 1.00 97.25 195 MET A CA 1
ATOM 1507 C C . MET A 1 195 ? 4.520 -5.461 -26.593 1.00 97.25 195 MET A C 1
ATOM 1509 O O . MET A 1 195 ? 3.561 -4.824 -26.158 1.00 97.25 195 MET A O 1
ATOM 1513 N N . ASP A 1 196 ? 4.559 -6.793 -26.586 1.00 97.50 196 ASP A N 1
ATOM 1514 C CA . ASP A 1 196 ? 3.450 -7.623 -26.106 1.00 97.50 196 ASP A CA 1
ATOM 1515 C C . ASP A 1 196 ? 3.178 -7.399 -24.611 1.00 97.50 196 ASP A C 1
ATOM 1517 O O . ASP A 1 196 ? 2.027 -7.233 -24.204 1.00 97.50 196 ASP A O 1
ATOM 1521 N N . PHE A 1 197 ? 4.227 -7.309 -23.783 1.00 96.56 197 PHE A N 1
ATOM 1522 C CA . PHE A 1 197 ? 4.095 -6.980 -22.359 1.00 96.56 197 PHE A CA 1
ATOM 1523 C C . PHE A 1 197 ? 3.467 -5.604 -22.140 1.00 96.56 197 PHE A C 1
ATOM 1525 O O . PHE A 1 197 ? 2.587 -5.463 -21.291 1.00 96.56 197 PHE A O 1
ATOM 1532 N N . LEU A 1 198 ? 3.886 -4.589 -22.900 1.00 95.81 198 LEU A N 1
ATOM 1533 C CA . LEU A 1 198 ? 3.292 -3.257 -22.813 1.00 95.81 198 LEU A CA 1
ATOM 1534 C C . LEU A 1 198 ? 1.813 -3.286 -23.199 1.00 95.81 198 LEU A C 1
ATOM 1536 O O . LEU A 1 198 ? 0.987 -2.756 -22.459 1.00 95.81 198 LEU A O 1
ATOM 1540 N N . GLN A 1 199 ? 1.457 -3.943 -24.304 1.00 96.69 199 GLN A N 1
ATOM 1541 C CA . GLN A 1 199 ? 0.058 -4.093 -24.714 1.00 96.69 199 GLN A CA 1
ATOM 1542 C C . GLN A 1 199 ? -0.775 -4.811 -23.647 1.00 96.69 199 GLN A C 1
ATOM 1544 O O . GLN A 1 199 ? -1.887 -4.381 -23.333 1.00 96.69 199 GLN A O 1
ATOM 1549 N N . LEU A 1 200 ? -0.224 -5.865 -23.042 1.00 96.25 200 LEU A N 1
ATOM 1550 C CA . LEU A 1 200 ? -0.859 -6.587 -21.946 1.00 96.25 200 LEU A CA 1
ATOM 1551 C C . LEU A 1 200 ? -1.088 -5.673 -20.736 1.00 96.25 200 LEU A C 1
ATOM 1553 O O . LEU A 1 200 ? -2.185 -5.652 -20.183 1.00 96.25 200 LEU A O 1
ATOM 1557 N N . LEU A 1 201 ? -0.089 -4.875 -20.353 1.00 94.69 201 LEU A N 1
ATOM 1558 C CA . LEU A 1 201 ? -0.228 -3.906 -19.268 1.00 94.69 201 LEU A CA 1
ATOM 1559 C C . LEU A 1 201 ? -1.315 -2.876 -19.583 1.00 94.69 201 LEU A C 1
ATOM 1561 O O . LEU A 1 201 ? -2.176 -2.646 -18.742 1.00 94.69 201 LEU A O 1
ATOM 1565 N N . TYR A 1 202 ? -1.349 -2.309 -20.792 1.00 93.19 202 TYR A N 1
ATOM 1566 C CA . TYR A 1 202 ? -2.392 -1.355 -21.198 1.00 93.19 202 TYR A CA 1
ATOM 1567 C C . TYR A 1 202 ? -3.803 -1.950 -21.203 1.00 93.19 202 TYR A C 1
ATOM 1569 O O . TYR A 1 202 ? -4.775 -1.229 -20.970 1.00 93.19 202 TYR A O 1
ATOM 1577 N N . LYS A 1 203 ? -3.922 -3.257 -21.451 1.00 94.62 203 LYS A N 1
ATOM 1578 C CA . LYS A 1 203 ? -5.197 -3.976 -21.405 1.00 94.62 203 LYS A CA 1
ATOM 1579 C C . LYS A 1 203 ? -5.766 -4.074 -19.984 1.00 94.62 203 LYS A C 1
ATOM 1581 O O . LYS A 1 203 ? -6.984 -4.049 -19.832 1.00 94.62 203 LYS A O 1
ATOM 1586 N N . TYR A 1 204 ? -4.911 -4.198 -18.967 1.00 92.31 204 TYR A N 1
ATOM 1587 C CA . TYR A 1 204 ? -5.333 -4.407 -17.573 1.00 92.31 204 TYR A CA 1
ATOM 1588 C C . TYR A 1 204 ? -5.131 -3.200 -16.659 1.00 92.31 204 TYR A C 1
ATOM 1590 O O . TYR A 1 204 ? -5.716 -3.152 -15.576 1.00 92.31 204 TYR A O 1
ATOM 1598 N N . LEU A 1 205 ? -4.332 -2.217 -17.071 1.00 91.06 205 LEU A N 1
ATOM 1599 C CA . LEU A 1 205 ? -4.274 -0.927 -16.401 1.00 91.06 205 LEU A CA 1
ATOM 1600 C C . LEU A 1 205 ? -5.686 -0.332 -16.406 1.00 91.06 205 LEU A C 1
ATOM 1602 O O . LEU A 1 205 ? -6.333 -0.339 -17.456 1.00 91.06 205 LEU A O 1
ATOM 1606 N N . PRO A 1 206 ? -6.180 0.178 -15.263 1.00 82.81 206 PRO A N 1
ATOM 1607 C CA . PRO A 1 206 ? -7.461 0.856 -15.215 1.00 82.81 206 PRO A CA 1
ATOM 1608 C C . PRO A 1 206 ? -7.403 2.040 -16.179 1.00 82.81 206 PRO A C 1
ATOM 1610 O O . PRO A 1 206 ? -6.833 3.086 -15.869 1.00 82.81 206 PRO A O 1
ATOM 1613 N N . GLN A 1 207 ? -7.973 1.866 -17.370 1.00 75.50 207 GLN A N 1
ATOM 1614 C CA . GLN A 1 207 ? -8.327 2.968 -18.249 1.00 75.50 207 GLN A CA 1
ATOM 1615 C C . GLN A 1 207 ? -9.204 3.857 -17.371 1.00 75.50 207 GLN A C 1
ATOM 1617 O O . GLN A 1 207 ? -10.225 3.384 -16.872 1.00 75.50 207 GLN A O 1
ATOM 1622 N N . GLY A 1 208 ? -8.748 5.067 -17.052 1.00 58.97 208 GLY A N 1
ATOM 1623 C CA . GLY A 1 208 ? -9.333 5.957 -16.044 1.00 58.97 208 GLY A CA 1
ATOM 1624 C C . GLY A 1 208 ? -10.740 6.474 -16.375 1.00 58.97 208 GLY A C 1
ATOM 1625 O O . GLY A 1 208 ? -11.019 7.647 -16.167 1.00 58.97 208 GLY A O 1
ATOM 1626 N N . ASN A 1 209 ? -11.645 5.619 -16.848 1.00 56.66 209 ASN A N 1
ATOM 1627 C CA . ASN A 1 209 ? -13.041 5.889 -17.177 1.00 56.66 209 ASN A CA 1
ATOM 1628 C C . ASN A 1 209 ? -13.914 6.215 -15.954 1.00 56.66 209 ASN A C 1
ATOM 1630 O O . ASN A 1 209 ? -15.100 6.474 -16.113 1.00 56.66 209 ASN A O 1
ATOM 1634 N N . ASN A 1 210 ? -13.348 6.248 -14.746 1.00 54.06 210 ASN A N 1
ATOM 1635 C CA . ASN A 1 210 ? -14.010 6.748 -13.541 1.00 54.06 210 ASN A CA 1
ATOM 1636 C C . ASN A 1 210 ? -13.355 8.039 -13.034 1.00 54.06 210 ASN A C 1
ATOM 1638 O O . ASN A 1 210 ? -13.102 8.192 -11.841 1.00 54.06 210 ASN A O 1
ATOM 1642 N N . VAL A 1 211 ? -13.089 8.998 -13.924 1.00 57.47 211 VAL A N 1
ATOM 1643 C CA . VAL A 1 211 ? -13.166 10.401 -13.505 1.00 57.47 211 VAL A CA 1
ATOM 1644 C C . VAL A 1 211 ? -14.643 10.783 -13.627 1.00 57.47 211 VAL A C 1
ATOM 1646 O O . VAL A 1 211 ? -15.103 11.009 -14.746 1.00 57.47 211 VAL A O 1
ATOM 1649 N N . PRO A 1 212 ? -15.427 10.807 -12.531 1.00 59.62 212 PRO A N 1
ATOM 1650 C CA . PRO A 1 212 ? -16.795 11.302 -12.588 1.00 59.62 212 PRO A CA 1
ATOM 1651 C C . PRO A 1 212 ? -16.735 12.735 -13.103 1.00 59.62 212 PRO A C 1
ATOM 1653 O O . PRO A 1 212 ? -16.122 13.575 -12.450 1.00 59.62 212 PRO A O 1
ATOM 1656 N N . ASN A 1 213 ? -17.295 12.965 -14.297 1.00 51.94 213 ASN A N 1
ATOM 1657 C CA . ASN A 1 213 ? -17.579 14.269 -14.894 1.00 51.94 213 ASN A CA 1
ATOM 1658 C C . ASN A 1 213 ? -16.748 15.409 -14.291 1.00 51.94 213 ASN A C 1
ATOM 1660 O O . ASN A 1 213 ? -17.260 16.216 -13.514 1.00 51.94 213 ASN A O 1
ATOM 1664 N N . ARG A 1 214 ? -15.465 15.522 -14.665 1.00 49.38 214 ARG A N 1
ATOM 1665 C CA . ARG A 1 214 ? -14.905 16.873 -14.686 1.00 49.38 214 ARG A CA 1
ATOM 1666 C C . ARG A 1 214 ? -15.747 17.612 -15.725 1.00 49.38 214 ARG A C 1
ATOM 1668 O O . ARG A 1 214 ? -15.741 17.165 -16.874 1.00 49.38 214 ARG A O 1
ATOM 1675 N N . PRO A 1 215 ? -16.515 18.651 -15.345 1.00 58.12 215 PRO A N 1
ATOM 1676 C CA . PRO A 1 215 ? -17.253 19.432 -16.318 1.00 58.12 215 PRO A CA 1
ATOM 1677 C C . PRO A 1 215 ? -16.250 19.859 -17.374 1.00 58.12 215 PRO A C 1
ATOM 1679 O O . PRO A 1 215 ? -15.188 20.394 -17.046 1.00 58.12 215 PRO A O 1
ATOM 1682 N N . LEU A 1 216 ? -16.573 19.496 -18.610 1.00 57.44 216 LEU A N 1
ATOM 1683 C CA . LEU A 1 216 ? -15.839 19.812 -19.817 1.00 57.44 216 LEU A CA 1
ATOM 1684 C C . LEU A 1 216 ? -15.394 21.278 -19.710 1.00 57.44 216 LEU A C 1
ATOM 1686 O O . LEU A 1 216 ? -16.212 22.192 -19.859 1.00 57.44 216 LEU A O 1
ATOM 1690 N N . MET A 1 217 ? -14.116 21.508 -19.380 1.00 64.38 217 MET A N 1
ATOM 1691 C CA . MET A 1 217 ? -13.501 22.805 -19.624 1.00 64.38 217 MET A CA 1
ATOM 1692 C C . MET A 1 217 ? -13.729 23.024 -21.105 1.00 64.38 217 MET A C 1
ATOM 1694 O O . MET A 1 217 ? -13.253 22.242 -21.931 1.00 64.38 217 MET A O 1
ATOM 1698 N N . HIS A 1 218 ? -14.586 23.995 -21.403 1.00 64.25 218 HIS A N 1
ATOM 1699 C CA . HIS A 1 218 ? -14.912 24.349 -22.764 1.00 64.25 218 HIS A CA 1
ATOM 1700 C C . HIS A 1 218 ? -13.596 24.524 -23.522 1.00 64.25 218 HIS A C 1
ATOM 1702 O O . HIS A 1 218 ? -12.660 25.109 -22.960 1.00 64.25 218 HIS A O 1
ATOM 1708 N N . PRO A 1 219 ? -13.495 24.003 -24.756 1.00 64.44 219 PRO A N 1
ATOM 1709 C CA . PRO A 1 219 ? -12.342 24.300 -25.584 1.00 64.44 219 PRO A CA 1
ATOM 1710 C C . PRO A 1 219 ? -12.166 25.824 -25.598 1.00 64.44 219 PRO A C 1
ATOM 1712 O O . PRO A 1 219 ? -13.175 26.537 -25.687 1.00 64.44 219 PRO A O 1
ATOM 1715 N N . PRO A 1 220 ? -10.932 26.340 -25.442 1.00 59.41 220 PRO A N 1
ATOM 1716 C CA . PRO A 1 220 ? -10.691 27.764 -25.581 1.00 59.41 220 PRO A CA 1
ATOM 1717 C C . PRO A 1 220 ? -11.294 28.184 -26.916 1.00 59.41 220 PRO A C 1
ATOM 1719 O O . PRO A 1 220 ? -10.957 27.626 -27.962 1.00 59.41 220 PRO A O 1
ATOM 1722 N N . GLN A 1 221 ? -12.266 29.093 -26.835 1.00 67.12 221 GLN A N 1
ATOM 1723 C CA . GLN A 1 221 ? -12.900 29.705 -27.992 1.00 67.12 221 GLN A CA 1
ATOM 1724 C C . GLN A 1 221 ? -11.797 30.087 -28.985 1.00 67.12 221 GLN A C 1
ATOM 1726 O O . GLN A 1 221 ? -10.794 30.667 -28.551 1.00 67.12 221 GLN A O 1
ATOM 1731 N N . PRO A 1 222 ? -11.928 29.744 -30.279 1.00 61.75 222 PRO A N 1
ATOM 1732 C CA . PRO A 1 222 ? -10.967 30.185 -31.269 1.00 61.75 222 PRO A CA 1
ATOM 1733 C C . PRO A 1 222 ? -10.933 31.707 -31.196 1.00 61.75 222 PRO A C 1
ATOM 1735 O O . PRO A 1 222 ? -11.933 32.373 -31.464 1.00 61.75 222 PRO A O 1
ATOM 1738 N N . PHE A 1 223 ? -9.795 32.245 -30.756 1.00 61.66 223 PHE A N 1
ATOM 1739 C CA . PHE A 1 223 ? -9.536 33.672 -30.807 1.00 61.66 223 PHE A CA 1
ATOM 1740 C C . PHE A 1 223 ? -9.898 34.142 -32.210 1.00 61.66 223 PHE A C 1
ATOM 1742 O O . PHE A 1 223 ? -9.372 33.622 -33.197 1.00 61.66 223 PHE A O 1
ATOM 1749 N N . HIS A 1 224 ? -10.841 35.082 -32.282 1.00 56.84 224 HIS A N 1
ATOM 1750 C CA . HIS A 1 224 ? -11.147 35.806 -33.500 1.00 56.84 224 HIS A CA 1
ATOM 1751 C C . HIS A 1 224 ? -9.832 36.264 -34.126 1.00 56.84 224 HIS A C 1
ATOM 1753 O O . HIS A 1 224 ? -9.116 37.092 -33.560 1.00 56.84 224 HIS A O 1
ATOM 1759 N N . GLN A 1 225 ? -9.503 35.684 -35.280 1.00 64.50 225 GLN A N 1
ATOM 1760 C CA . GLN A 1 225 ? -8.448 36.209 -36.125 1.00 64.50 225 GLN A CA 1
ATOM 1761 C C . GLN A 1 225 ? -8.882 37.611 -36.568 1.00 64.50 225 GLN A C 1
ATOM 1763 O O . GLN A 1 225 ? -9.980 37.751 -37.117 1.00 64.50 225 GLN A O 1
ATOM 1768 N N . PRO A 1 226 ? -8.072 38.655 -36.332 1.00 63.94 226 PRO A N 1
ATOM 1769 C CA . PRO A 1 226 ? -8.308 39.937 -36.969 1.00 63.94 226 PRO A CA 1
ATOM 1770 C C . PRO A 1 226 ? -8.195 39.780 -38.497 1.00 63.94 226 PRO A C 1
ATOM 1772 O O . PRO A 1 226 ? -7.480 38.894 -38.977 1.00 63.94 226 PRO A O 1
ATOM 1775 N N . PRO A 1 227 ? -8.915 40.614 -39.267 1.00 58.66 227 PRO A N 1
ATOM 1776 C CA . PRO A 1 227 ? -8.993 40.501 -40.717 1.00 58.66 227 PRO A CA 1
ATOM 1777 C C . PRO A 1 227 ? -7.600 40.574 -41.350 1.00 58.66 227 PRO A C 1
ATOM 1779 O O . PRO A 1 227 ? -6.889 41.568 -41.220 1.00 58.66 227 PRO A O 1
ATOM 1782 N N . GLN A 1 228 ? -7.235 39.495 -42.043 1.00 57.75 228 GLN A N 1
ATOM 1783 C CA . GLN A 1 228 ? -6.056 39.402 -42.896 1.00 57.75 228 GLN A CA 1
ATOM 1784 C C . GLN A 1 228 ? -6.255 40.336 -44.094 1.00 57.75 228 GLN A C 1
ATOM 1786 O O . GLN A 1 228 ? -6.978 40.010 -45.036 1.00 57.75 228 GLN A O 1
ATOM 1791 N N . SER A 1 229 ? -5.626 41.505 -44.059 1.00 64.94 229 SER A N 1
ATOM 1792 C CA . SER A 1 229 ? -5.316 42.269 -45.261 1.00 64.94 229 SER A CA 1
ATOM 1793 C C . SER A 1 229 ? -3.823 42.142 -45.560 1.00 64.94 229 SER A C 1
ATOM 1795 O O . SER A 1 229 ? -2.995 42.120 -44.654 1.00 64.94 229 SER A O 1
ATOM 1797 N N . PHE A 1 230 ? -3.529 42.093 -46.860 1.00 51.56 230 PHE A N 1
ATOM 1798 C CA . PHE A 1 230 ? -2.219 42.045 -47.517 1.00 51.56 230 PHE A CA 1
ATOM 1799 C C . PHE A 1 230 ? -1.655 40.665 -47.868 1.00 51.56 230 PHE A C 1
ATOM 1801 O O . PHE A 1 230 ? -0.799 40.084 -47.209 1.00 51.56 230 PHE A O 1
ATOM 1808 N N . SER A 1 231 ? -2.088 40.230 -49.051 1.00 55.94 231 SER A N 1
ATOM 1809 C CA . SER A 1 231 ? -1.303 39.458 -50.007 1.00 55.94 231 SER A CA 1
ATOM 1810 C C . SER A 1 231 ? 0.107 40.039 -50.176 1.00 55.94 231 SER A C 1
ATOM 1812 O O . SER A 1 231 ? 0.262 41.214 -50.511 1.00 55.94 231 SER A O 1
ATOM 1814 N N . MET A 1 232 ? 1.125 39.192 -50.035 1.00 59.47 232 MET A N 1
ATOM 1815 C CA . MET A 1 232 ? 2.478 39.439 -50.537 1.00 59.47 232 MET A CA 1
ATOM 1816 C C . MET A 1 232 ? 2.917 38.226 -51.377 1.00 59.47 232 MET A C 1
ATOM 1818 O O . MET A 1 232 ? 2.611 37.089 -51.008 1.00 59.47 232 MET A O 1
ATOM 1822 N N . PRO A 1 233 ? 3.552 38.452 -52.540 1.00 59.09 233 PRO A N 1
ATOM 1823 C CA . PRO A 1 233 ? 3.814 37.417 -53.529 1.00 59.09 233 PRO A CA 1
ATOM 1824 C C . PRO A 1 233 ? 4.948 36.479 -53.107 1.00 59.09 233 PRO A C 1
ATOM 1826 O O . PRO A 1 233 ? 5.932 36.878 -52.487 1.00 59.09 233 PRO A O 1
ATOM 1829 N N . GLN A 1 234 ? 4.798 35.214 -53.497 1.00 52.50 234 GLN A N 1
ATOM 1830 C CA . GLN A 1 234 ? 5.791 34.165 -53.321 1.00 52.50 234 GLN A CA 1
ATOM 1831 C C . GLN A 1 234 ? 7.054 34.481 -54.131 1.00 52.50 234 GLN A C 1
ATOM 1833 O O . GLN A 1 234 ? 7.008 34.537 -55.359 1.00 52.50 234 GLN A O 1
ATOM 1838 N N . SER A 1 235 ? 8.192 34.621 -53.450 1.00 47.12 235 SER A N 1
ATOM 1839 C CA . SER A 1 235 ? 9.508 34.439 -54.059 1.00 47.12 235 SER A CA 1
ATOM 1840 C C . SER A 1 235 ? 10.071 33.099 -53.601 1.00 47.12 235 SER A C 1
ATOM 1842 O O . SER A 1 235 ? 10.456 32.921 -52.446 1.00 47.12 235 SER A O 1
ATOM 1844 N N . SER A 1 236 ? 10.094 32.151 -54.527 1.00 56.31 236 SER A N 1
ATOM 1845 C CA . SER A 1 236 ? 10.795 30.879 -54.438 1.00 56.31 236 SER A CA 1
ATOM 1846 C C . SER A 1 236 ? 12.303 31.101 -54.297 1.00 56.31 236 SER A C 1
ATOM 1848 O O . SER A 1 236 ? 12.960 31.499 -55.259 1.00 56.31 236 SER A O 1
ATOM 1850 N N . THR A 1 237 ? 12.862 30.799 -53.127 1.00 55.06 237 THR A N 1
ATOM 1851 C CA . THR A 1 237 ? 14.298 30.547 -52.969 1.00 55.06 237 THR A CA 1
ATOM 1852 C C . THR A 1 237 ? 14.510 29.103 -52.497 1.00 55.06 237 THR A C 1
ATOM 1854 O O . THR A 1 237 ? 13.852 28.656 -51.554 1.00 55.06 237 THR A O 1
ATOM 1857 N N . PRO A 1 238 ? 15.383 28.326 -53.162 1.00 57.78 238 PRO A N 1
ATOM 1858 C CA . PRO A 1 238 ? 15.713 26.973 -52.742 1.00 57.78 238 PRO A CA 1
ATOM 1859 C C . PRO A 1 238 ? 16.652 27.041 -51.535 1.00 57.78 238 PRO A C 1
ATOM 1861 O O . PRO A 1 238 ? 17.712 27.656 -51.595 1.00 57.78 238 PRO A O 1
ATOM 1864 N N . ASN A 1 239 ? 16.242 26.422 -50.430 1.00 53.72 239 ASN A N 1
ATOM 1865 C CA . ASN A 1 239 ? 17.015 26.331 -49.195 1.00 53.72 239 ASN A CA 1
ATOM 1866 C C . ASN A 1 239 ? 18.193 25.345 -49.384 1.00 53.72 239 ASN A C 1
ATOM 1868 O O . ASN A 1 239 ? 17.928 24.156 -49.585 1.00 53.72 239 ASN A O 1
ATOM 1872 N N . PRO A 1 240 ? 19.473 25.771 -49.335 1.00 60.72 240 PRO A N 1
ATOM 1873 C CA . PRO A 1 240 ? 20.612 24.901 -49.583 1.00 60.72 240 PRO A CA 1
ATOM 1874 C C . PRO A 1 240 ? 21.357 24.624 -48.273 1.00 60.72 240 PRO A C 1
ATOM 1876 O O . PRO A 1 240 ? 22.4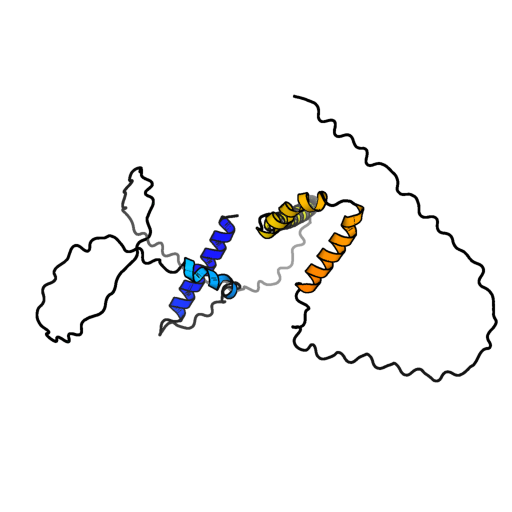55 25.126 -48.065 1.00 60.72 240 PRO A O 1
ATOM 1879 N N . TYR A 1 241 ? 20.776 23.830 -47.374 1.00 56.75 241 TYR A N 1
ATOM 1880 C CA . TYR A 1 241 ? 21.523 23.312 -46.223 1.00 56.75 241 TYR A CA 1
ATOM 1881 C C . TYR A 1 241 ? 21.153 21.856 -45.933 1.00 56.75 241 TYR A C 1
ATOM 1883 O O . TYR A 1 241 ? 20.169 21.593 -45.240 1.00 56.75 241 TYR A O 1
ATOM 1891 N N . PRO A 1 242 ? 21.945 20.886 -46.421 1.00 58.31 242 PRO A N 1
ATOM 1892 C CA . PRO A 1 242 ? 21.986 19.567 -45.824 1.00 58.31 242 PRO A CA 1
ATOM 1893 C C . PRO A 1 242 ? 22.878 19.662 -44.579 1.00 58.31 242 PRO A C 1
ATOM 1895 O O . PRO A 1 242 ? 24.083 19.870 -44.688 1.00 58.31 242 PRO A O 1
ATOM 1898 N N . TYR A 1 243 ? 22.299 19.534 -43.388 1.00 61.78 243 TYR A N 1
ATOM 1899 C CA . TYR A 1 243 ? 23.068 19.272 -42.170 1.00 61.78 243 TYR A CA 1
ATOM 1900 C C . TYR A 1 243 ? 23.153 17.753 -41.964 1.00 61.78 243 TYR A C 1
ATOM 1902 O O . TYR A 1 243 ? 22.155 17.150 -41.567 1.00 61.78 243 TYR A O 1
ATOM 1910 N N . PRO A 1 244 ? 24.308 17.106 -42.196 1.00 64.06 244 PRO A N 1
ATOM 1911 C CA . PRO A 1 244 ? 24.574 15.795 -41.637 1.00 64.06 244 PRO A CA 1
ATOM 1912 C C . PRO A 1 244 ? 25.139 16.001 -40.228 1.00 64.06 244 PRO A C 1
ATOM 1914 O O . PRO A 1 244 ? 26.264 16.464 -40.065 1.00 64.06 244 PRO A O 1
ATOM 1917 N N . PHE A 1 245 ? 24.368 15.671 -39.195 1.00 59.22 245 PHE A N 1
ATOM 1918 C CA . PHE A 1 245 ? 24.944 15.432 -37.872 1.00 59.22 245 PHE A CA 1
ATOM 1919 C C . PHE A 1 245 ? 25.433 13.976 -37.830 1.00 59.22 245 PHE A C 1
ATOM 1921 O O . PHE A 1 245 ? 24.598 13.069 -37.856 1.00 59.22 245 PHE A O 1
ATOM 1928 N N . PRO A 1 246 ? 26.751 13.708 -37.790 1.00 63.16 246 PRO A N 1
ATOM 1929 C CA . PRO A 1 246 ? 27.242 12.373 -37.500 1.00 63.16 246 PRO A CA 1
ATOM 1930 C C . PRO A 1 246 ? 27.013 12.098 -36.011 1.00 63.16 246 PRO A C 1
ATOM 1932 O O . PRO A 1 246 ? 27.517 12.813 -35.145 1.00 63.16 246 PRO A O 1
ATOM 1935 N N . TYR A 1 247 ? 26.232 11.066 -35.704 1.00 64.94 247 TYR A N 1
ATOM 1936 C CA . TYR A 1 247 ? 26.140 10.552 -34.343 1.00 64.94 247 TYR A CA 1
ATOM 1937 C C . TYR A 1 247 ? 27.505 9.980 -33.928 1.00 64.94 247 TYR A C 1
ATOM 1939 O O . TYR A 1 247 ? 28.086 9.199 -34.688 1.00 64.94 247 TYR A O 1
ATOM 1947 N N . PRO A 1 248 ? 28.038 10.328 -32.744 1.00 59.50 248 PRO A N 1
ATOM 1948 C CA . PRO A 1 248 ? 29.222 9.667 -32.227 1.00 59.50 248 PRO A CA 1
ATOM 1949 C C . PRO A 1 248 ? 28.887 8.212 -31.881 1.00 59.50 248 PRO A C 1
ATOM 1951 O O . PRO A 1 248 ? 27.926 7.921 -31.170 1.00 59.50 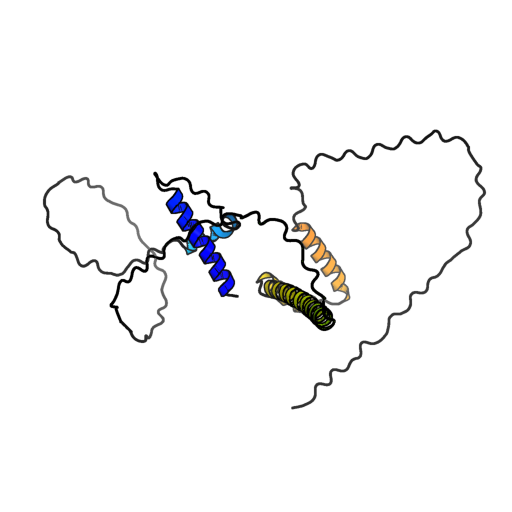248 PRO A O 1
ATOM 1954 N N . SER A 1 249 ? 29.708 7.303 -32.400 1.00 56.03 249 SER A N 1
ATOM 1955 C CA . SER A 1 249 ? 29.706 5.884 -32.059 1.00 56.03 249 SER A CA 1
ATOM 1956 C C . SER A 1 249 ? 30.078 5.723 -30.584 1.00 56.03 249 SER A C 1
ATOM 1958 O O . SER A 1 249 ? 31.247 5.815 -30.212 1.00 56.03 249 SER A O 1
ATOM 1960 N N . THR A 1 250 ? 29.089 5.505 -29.717 1.00 58.56 250 THR A N 1
ATOM 1961 C CA . THR A 1 250 ? 29.321 5.088 -28.329 1.00 58.56 250 THR A CA 1
ATOM 1962 C C . THR A 1 250 ? 29.636 3.598 -28.312 1.00 58.56 250 THR A C 1
ATOM 1964 O O . THR A 1 250 ? 28.815 2.773 -27.922 1.00 58.56 250 THR A O 1
ATOM 1967 N N . SER A 1 251 ? 30.835 3.260 -28.773 1.00 56.72 251 SER A N 1
ATOM 1968 C CA . SER A 1 251 ? 31.454 1.959 -28.561 1.00 56.72 251 SER A CA 1
ATOM 1969 C C . SER A 1 251 ? 32.697 2.173 -27.704 1.00 56.72 251 SER A C 1
ATOM 1971 O O . SER A 1 251 ? 33.813 2.211 -28.211 1.00 56.72 251 SER A O 1
ATOM 1973 N N . GLN A 1 252 ? 32.504 2.369 -26.398 1.00 53.69 252 GLN A N 1
ATOM 1974 C CA . GLN A 1 252 ? 33.588 2.279 -25.422 1.00 53.69 252 GLN A CA 1
ATOM 1975 C C . GLN A 1 252 ? 33.116 1.583 -24.143 1.00 53.69 252 GLN A C 1
ATOM 1977 O O . GLN A 1 252 ? 32.343 2.124 -23.360 1.00 53.69 252 GLN A O 1
ATOM 1982 N N . ALA A 1 253 ? 33.650 0.370 -23.995 1.00 54.66 253 ALA A N 1
ATOM 1983 C CA . ALA A 1 253 ? 34.284 -0.150 -22.792 1.00 54.66 253 ALA A CA 1
ATOM 1984 C C . ALA A 1 253 ? 33.450 -0.198 -21.499 1.00 54.66 253 ALA A C 1
ATOM 1986 O O . ALA A 1 253 ? 33.476 0.716 -20.679 1.00 54.66 253 ALA A O 1
ATOM 1987 N N . TRP A 1 254 ? 32.857 -1.368 -21.251 1.00 55.94 254 TRP A N 1
ATOM 1988 C CA . TRP A 1 254 ? 32.664 -1.898 -19.894 1.00 55.94 254 TRP A CA 1
ATOM 1989 C C . TRP A 1 254 ? 33.399 -3.236 -19.754 1.00 55.94 254 TRP A C 1
ATOM 1991 O O . TRP A 1 254 ? 32.865 -4.212 -19.237 1.00 55.94 254 TRP A O 1
ATOM 2001 N N . ASP A 1 255 ? 34.643 -3.282 -20.233 1.00 53.78 255 ASP A N 1
ATOM 2002 C CA . ASP A 1 255 ? 35.581 -4.298 -19.768 1.00 53.78 255 ASP A CA 1
ATOM 2003 C C . ASP A 1 255 ? 36.092 -3.827 -18.404 1.00 53.78 255 ASP A C 1
ATOM 2005 O O . ASP A 1 255 ? 36.989 -2.994 -18.283 1.00 53.78 255 ASP A O 1
ATOM 2009 N N . SER A 1 256 ? 35.429 -4.281 -17.348 1.00 54.00 256 SER A N 1
ATOM 2010 C CA . SER A 1 256 ? 35.973 -4.229 -15.998 1.00 54.00 256 SER A CA 1
ATOM 2011 C C . SER A 1 256 ? 35.948 -5.634 -15.438 1.00 54.00 256 SER A C 1
ATOM 2013 O O . SER A 1 256 ? 34.905 -6.231 -15.176 1.00 54.00 256 SER A O 1
ATOM 2015 N N . GLN A 1 257 ? 37.167 -6.146 -15.352 1.00 51.53 257 GLN A N 1
ATOM 2016 C CA . GLN A 1 257 ? 37.569 -7.422 -14.814 1.00 51.53 257 GLN A CA 1
ATOM 2017 C C . GLN A 1 257 ? 37.015 -7.618 -13.400 1.00 51.53 257 GLN A C 1
ATOM 2019 O O . GLN A 1 257 ? 37.381 -6.891 -12.482 1.00 51.53 257 GLN A O 1
ATOM 2024 N N . ASN A 1 258 ? 36.204 -8.657 -13.214 1.00 50.16 258 ASN A N 1
ATOM 2025 C CA . ASN A 1 258 ? 36.042 -9.304 -11.916 1.00 50.16 258 ASN A CA 1
ATOM 2026 C C . ASN A 1 258 ? 36.879 -10.585 -11.923 1.00 50.16 258 ASN A C 1
ATOM 2028 O O . ASN A 1 258 ? 36.372 -11.687 -12.122 1.00 50.16 258 ASN A O 1
ATOM 2032 N N . SER A 1 259 ? 38.185 -10.433 -11.719 1.00 56.62 259 SER A N 1
ATOM 2033 C CA . SER A 1 259 ? 39.049 -11.516 -11.257 1.00 56.62 259 SER A CA 1
ATOM 2034 C C . SER A 1 259 ? 38.848 -11.673 -9.750 1.00 56.62 259 SER A C 1
ATOM 2036 O O . SER A 1 259 ? 39.498 -11.001 -8.952 1.00 56.62 259 SER A O 1
ATOM 2038 N N . PHE A 1 260 ? 37.901 -12.532 -9.370 1.00 56.81 260 PHE A N 1
ATOM 2039 C CA . PHE A 1 260 ? 37.772 -13.048 -8.011 1.00 56.81 260 PHE A CA 1
ATOM 2040 C C . PHE A 1 260 ? 38.559 -14.362 -7.932 1.00 56.81 260 PHE A C 1
ATOM 2042 O O . PHE A 1 260 ? 38.050 -15.434 -8.249 1.00 56.81 260 PHE A O 1
ATOM 2049 N N . THR A 1 261 ? 39.830 -14.247 -7.567 1.00 70.50 261 THR A N 1
ATOM 2050 C CA . THR A 1 261 ? 40.673 -15.336 -7.068 1.00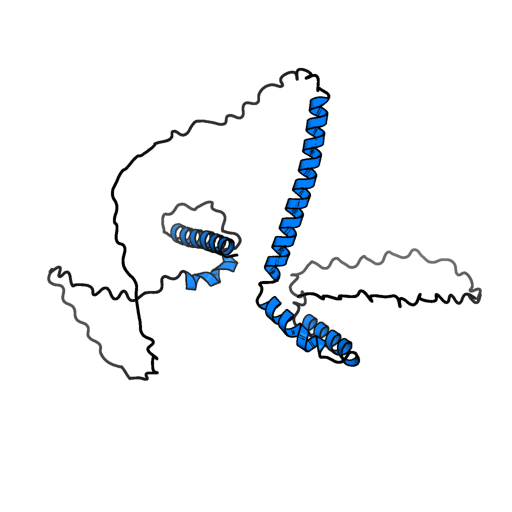 70.50 261 THR A CA 1
ATOM 2051 C C . THR A 1 261 ? 41.107 -14.922 -5.670 1.00 70.50 261 THR A C 1
ATOM 2053 O O . THR A 1 261 ? 41.828 -13.937 -5.544 1.00 70.50 261 THR A O 1
ATOM 2056 N N . ASP A 1 262 ? 40.617 -15.574 -4.623 1.00 58.78 262 ASP A N 1
ATOM 2057 C CA . ASP A 1 262 ? 41.424 -16.551 -3.888 1.00 58.78 262 ASP A CA 1
ATOM 2058 C C . ASP A 1 262 ? 40.640 -17.177 -2.725 1.00 58.78 262 ASP A C 1
ATOM 2060 O O . ASP A 1 262 ? 39.613 -16.654 -2.287 1.00 58.78 262 ASP A O 1
ATOM 2064 N N . LEU A 1 263 ? 41.151 -18.346 -2.341 1.00 57.69 263 LEU A N 1
ATOM 2065 C CA . LEU A 1 263 ? 40.677 -19.363 -1.397 1.00 57.69 263 LEU A CA 1
ATOM 2066 C C . LEU A 1 263 ? 40.336 -18.895 0.027 1.00 57.69 263 LEU A C 1
ATOM 2068 O O . LEU A 1 263 ? 41.061 -18.040 0.581 1.00 57.69 263 LEU A O 1
#

Foldseek 3Di:
DVVVVVVVVVVLVVLVVVVVQCPPPPDDHDPDDRDPCNVVCVVCVVVPPPPPPVPPPPPPDPDDDDDDDDDDDDDDDDDDDDDDDDDDDDDDDDDDDDDDDDDDDDDDPPDDPDDDPPVPPDDDDPPDPPPCDPVNVVVVVVVVVVVVVVVVVVVVVVVVVVVVVVCPDPVNVVVVVCVVVLVPDDPVCNVVVVVVVVVVCVVPPPPPPPPPDPPPPPDPDPPPDDDDDDDDDDDDDDDPDDDDDDDDPPPDDPPDDPPDDDD

Sequence (263 aa):
MQMRWKHVRDCFRREVAAQKTETRSGASPSKRKKYIYADHLTFLLPAFAKRQTSSNQDDEVQETVDPANNNRTVTPTGTPTRPSTSSTTVTSPGTSSSTRTPPGTLSSTITPPSQSSQSDITRAAKRKKSNISYGDVQNMLSKLCDSVSSSREASQESSAKRAYAFEDSQEFAFYTGLIPTIMMVPEGHRQMLRMDFLQLLYKYLPQGNNVPNRPLMHPPQPFHQPPQSFSMPQSSTPNPYPYPFPYPSTSQAWDSQNSFTDL

InterPro domains:
  IPR006578 MADF domain [PF10545] (2-44)
  IPR039353 Transcription factor Adf-1 [PTHR12243] (2-226)

Secondary structure (DSSP, 8-state):
-HHHHHHHHHHHHHHHHHHHHHTSTTPPPP-PPPPTTTGGGGGGHHHHS------------------------------------------------------------------------------------HHHHHHHHHHHHHHHHHHHHHHHHHHHHHHHHHHTSHHHHHHHHHHHHHHTS-HHHHHHHHHHHHHHHHHHS---TT-------PPP----PPP------------------PPP---------------

Organism: Xenopus laevis (NCBI:txid8355)